Protein AF-A0A3P6R7V9-F1 (afdb_monomer_lite)

Sequence (228 aa):
MVESVYAEADLDNIRMESAQSDVLAEFSLEHILLEGHCFDEVSGSPPRGLQFVLGTPAHPTRFDTIVMANLGYFQLKASPGAWVLQLREGKSKDIYQLSESMEGDVNSSGSMRVLIVSRSFEYYWYVLDSFSGKTIRVRVAKKPGMEQRSLLASDDEEGGGIWSTISNTLVQEKHKVINVFSLASGHLYERFMNIMMLSVMKHTKKPVKFWLLKNYLSPQFKVRLVFG

Radius of gyration: 21.93 Å; chains: 1; bounding box: 49×52×61 Å

pLDDT: mean 82.45, std 17.95, range [37.41, 96.62]

Organism: Cylicostephanus goldi (NCBI:txid71465)

Structure (mmCIF, N/CA/C/O backbone):
data_AF-A0A3P6R7V9-F1
#
_entry.id   AF-A0A3P6R7V9-F1
#
loop_
_atom_site.group_PDB
_atom_site.id
_atom_site.type_symbol
_atom_site.label_atom_id
_atom_site.label_alt_id
_atom_site.label_comp_id
_atom_site.label_asym_id
_atom_site.label_entity_id
_atom_site.label_seq_id
_atom_site.pdbx_PDB_ins_code
_atom_site.Cartn_x
_atom_site.Cartn_y
_atom_site.Cartn_z
_atom_site.occupancy
_atom_site.B_iso_or_equiv
_atom_site.auth_seq_id
_atom_site.auth_comp_id
_atom_site.auth_asym_id
_atom_site.auth_atom_id
_atom_site.pdbx_PDB_model_num
ATOM 1 N N . MET A 1 1 ? -0.462 8.009 -6.494 1.00 86.81 1 MET A N 1
ATOM 2 C CA . MET A 1 1 ? 0.644 7.074 -6.770 1.00 86.81 1 MET A CA 1
ATOM 3 C C . MET A 1 1 ? 0.681 6.834 -8.259 1.00 86.81 1 MET A C 1
ATOM 5 O O . MET A 1 1 ? -0.326 6.428 -8.828 1.00 86.81 1 MET A O 1
ATOM 9 N N . VAL A 1 2 ? 1.813 7.171 -8.857 1.00 91.88 2 VAL A N 1
ATOM 10 C CA . VAL A 1 2 ? 2.016 7.182 -10.302 1.00 91.88 2 VAL A CA 1
ATOM 11 C C . VAL A 1 2 ? 3.010 6.085 -10.649 1.00 91.88 2 VAL A C 1
ATOM 13 O O . VAL A 1 2 ? 3.921 5.815 -9.864 1.00 91.88 2 VAL A O 1
ATOM 16 N N . GLU A 1 3 ? 2.840 5.467 -11.808 1.00 91.25 3 GLU A N 1
ATOM 17 C CA . GLU A 1 3 ? 3.794 4.509 -12.349 1.00 91.25 3 GLU A CA 1
ATOM 18 C C . GLU A 1 3 ? 4.090 4.773 -13.825 1.00 91.25 3 GLU A C 1
ATOM 20 O O . GLU A 1 3 ? 3.242 5.294 -14.545 1.00 91.25 3 GLU A O 1
ATOM 25 N N . SER A 1 4 ? 5.281 4.384 -14.285 1.00 93.00 4 SER A N 1
ATOM 26 C CA . SER A 1 4 ? 5.577 4.340 -15.718 1.00 93.00 4 SER A CA 1
ATOM 27 C C . SER A 1 4 ? 4.887 3.127 -16.349 1.00 93.00 4 SER A C 1
ATOM 29 O O . SER A 1 4 ? 5.031 1.997 -15.854 1.00 93.00 4 SER A O 1
ATOM 31 N N . VAL A 1 5 ? 4.133 3.382 -17.422 1.00 93.44 5 VAL A N 1
ATOM 32 C CA . VAL A 1 5 ? 3.405 2.375 -18.216 1.00 93.44 5 VAL A CA 1
ATOM 33 C C . VAL A 1 5 ? 4.005 2.186 -19.605 1.00 93.44 5 VAL A C 1
ATOM 35 O O . VAL A 1 5 ? 3.891 1.099 -20.166 1.00 93.44 5 VAL A O 1
ATOM 38 N N . TYR A 1 6 ? 4.701 3.198 -20.124 1.00 94.50 6 TYR A N 1
ATOM 39 C CA . TYR A 1 6 ? 5.448 3.124 -21.372 1.00 94.50 6 TYR A CA 1
ATOM 40 C C . TYR A 1 6 ? 6.731 3.944 -21.272 1.00 94.50 6 TYR A C 1
ATOM 42 O O . TYR A 1 6 ? 6.732 5.046 -20.727 1.00 94.50 6 TYR A O 1
ATOM 50 N N . ALA A 1 7 ? 7.819 3.391 -21.798 1.00 92.69 7 ALA A N 1
ATOM 51 C CA . ALA A 1 7 ? 9.082 4.086 -22.003 1.00 92.69 7 ALA A CA 1
ATOM 52 C C . ALA A 1 7 ? 9.933 3.285 -22.996 1.00 92.69 7 ALA A C 1
ATOM 54 O O . ALA A 1 7 ? 10.104 2.068 -22.844 1.00 92.69 7 ALA A O 1
ATOM 55 N N . GLU A 1 8 ? 10.477 3.961 -24.006 1.00 87.31 8 GLU A N 1
ATOM 56 C CA . GLU A 1 8 ? 11.428 3.351 -24.948 1.00 87.31 8 GLU A CA 1
ATOM 57 C C . GLU A 1 8 ? 12.832 3.263 -24.345 1.00 87.31 8 GLU A C 1
ATOM 59 O O . GLU A 1 8 ? 13.523 2.251 -24.489 1.00 87.31 8 GLU A O 1
ATOM 64 N N . ALA A 1 9 ? 13.229 4.316 -23.631 1.00 89.56 9 ALA A N 1
ATOM 65 C CA . ALA A 1 9 ? 14.523 4.430 -22.979 1.00 89.56 9 ALA A CA 1
ATOM 66 C C . ALA A 1 9 ? 14.492 3.951 -21.519 1.00 89.56 9 ALA A C 1
ATOM 68 O O . ALA A 1 9 ? 13.437 3.848 -20.891 1.00 89.56 9 ALA A O 1
ATOM 69 N N . ASP A 1 10 ? 15.682 3.709 -20.967 1.00 92.62 10 ASP A N 1
ATOM 70 C CA . ASP A 1 10 ? 15.873 3.520 -19.530 1.00 92.62 10 ASP A CA 1
ATOM 71 C C . ASP A 1 10 ? 15.701 4.867 -18.809 1.00 92.62 10 ASP A C 1
ATOM 73 O O . ASP A 1 10 ? 16.567 5.742 -18.906 1.00 92.62 10 ASP A O 1
ATOM 77 N N . LEU A 1 11 ? 14.581 5.036 -18.102 1.00 92.56 11 LEU A N 1
ATOM 78 C CA . LEU A 1 11 ? 14.255 6.280 -17.396 1.00 92.56 11 LEU A CA 1
ATOM 79 C C . LEU A 1 11 ? 15.206 6.584 -16.232 1.00 92.56 11 LEU A C 1
ATOM 81 O O . LEU A 1 11 ? 15.329 7.747 -15.853 1.00 92.56 11 LEU A O 1
ATOM 85 N N . ASP A 1 12 ? 15.909 5.579 -15.706 1.00 93.12 12 ASP A N 1
ATOM 86 C CA . ASP A 1 12 ? 16.872 5.771 -14.621 1.00 93.12 12 ASP A CA 1
ATOM 87 C C . ASP A 1 12 ? 18.244 6.242 -15.140 1.00 93.12 12 ASP A C 1
ATOM 89 O O . ASP A 1 12 ? 19.046 6.773 -14.375 1.00 93.12 12 ASP A O 1
ATOM 93 N N . ASN A 1 13 ? 18.524 6.077 -16.443 1.00 92.00 13 ASN A N 1
ATOM 94 C CA . ASN A 1 13 ? 19.835 6.337 -17.054 1.00 92.00 13 ASN A CA 1
ATOM 95 C C . ASN A 1 13 ? 19.737 7.097 -18.394 1.00 92.00 13 ASN A C 1
ATOM 97 O O . ASN A 1 13 ? 20.391 6.734 -19.377 1.00 92.00 13 ASN A O 1
ATOM 101 N N . ILE A 1 14 ? 18.929 8.160 -18.460 1.00 91.44 14 ILE A N 1
ATOM 102 C CA . ILE A 1 14 ? 18.729 8.934 -19.697 1.00 91.44 14 ILE A CA 1
ATOM 103 C C . ILE A 1 14 ? 20.012 9.685 -20.087 1.00 91.44 14 ILE A C 1
ATOM 105 O O . ILE A 1 14 ? 20.492 10.559 -19.364 1.00 91.44 14 ILE A O 1
ATOM 109 N N . ARG A 1 15 ? 20.538 9.393 -21.282 1.00 90.31 15 ARG A N 1
ATOM 110 C CA . ARG A 1 15 ? 21.675 10.100 -21.891 1.00 90.31 15 ARG A CA 1
ATOM 111 C C . ARG A 1 15 ? 21.254 10.761 -23.199 1.00 90.31 15 ARG A C 1
ATOM 113 O O . ARG A 1 15 ? 21.224 10.106 -24.241 1.00 90.31 15 ARG A O 1
ATOM 120 N N . MET A 1 16 ? 20.983 12.067 -23.152 1.00 88.44 16 MET A N 1
ATOM 121 C CA . MET A 1 16 ? 20.493 12.839 -24.309 1.00 88.44 16 MET A CA 1
ATOM 122 C C . MET A 1 16 ? 21.448 12.812 -25.508 1.00 88.44 16 MET A C 1
ATOM 124 O O . MET A 1 16 ? 21.004 12.768 -26.644 1.00 88.44 16 MET A O 1
ATOM 128 N N . GLU A 1 17 ? 22.757 12.756 -25.265 1.00 90.69 17 GLU A N 1
ATOM 129 C CA . GLU A 1 17 ? 23.780 12.619 -26.314 1.00 90.69 17 GLU A CA 1
ATOM 130 C C . GLU A 1 17 ? 23.677 11.313 -27.122 1.00 90.69 17 GLU A C 1
ATOM 132 O O . GLU A 1 17 ? 24.160 11.238 -28.247 1.00 90.69 17 GLU A O 1
ATOM 137 N N . SER A 1 18 ? 23.067 10.276 -26.540 1.00 84.19 18 SER A N 1
ATOM 138 C CA . SER A 1 18 ? 22.868 8.969 -27.173 1.00 84.19 18 SER A CA 1
ATOM 139 C C . SER A 1 18 ? 21.449 8.772 -27.708 1.00 84.19 18 SER A C 1
ATOM 141 O O . SER A 1 18 ? 21.169 7.749 -28.334 1.00 84.19 18 SER A O 1
ATOM 143 N N . ALA A 1 19 ? 20.557 9.734 -27.463 1.00 83.62 19 ALA A N 1
ATOM 144 C CA . ALA A 1 19 ? 19.188 9.690 -27.941 1.00 83.62 19 ALA A CA 1
ATOM 145 C C . ALA A 1 19 ? 19.157 10.071 -29.429 1.00 83.62 19 ALA A C 1
ATOM 147 O O . ALA A 1 19 ? 19.615 11.142 -29.820 1.00 83.62 19 ALA A O 1
ATOM 148 N N . GLN A 1 20 ? 18.635 9.175 -30.269 1.00 81.62 20 GLN A N 1
ATOM 149 C CA . GLN A 1 20 ? 18.484 9.421 -31.711 1.00 81.62 20 GLN A CA 1
ATOM 150 C C . GLN A 1 20 ? 17.317 10.373 -32.023 1.00 81.62 20 GLN A C 1
ATOM 152 O O . GLN A 1 20 ? 17.276 10.972 -33.095 1.00 81.62 20 GLN A O 1
ATOM 157 N N . SER A 1 21 ? 16.375 10.498 -31.090 1.00 87.50 21 SER A N 1
ATOM 158 C CA . SER A 1 21 ? 15.161 11.307 -31.171 1.00 87.50 21 SER A CA 1
ATOM 159 C C . SER A 1 21 ? 14.712 11.718 -29.768 1.00 87.50 21 SER A C 1
ATOM 161 O O . SER A 1 21 ? 15.356 11.372 -28.774 1.00 87.50 21 SER A O 1
ATOM 163 N N . ASP A 1 22 ? 13.584 12.421 -29.685 1.00 90.56 22 ASP A N 1
ATOM 164 C CA . ASP A 1 22 ? 12.936 12.738 -28.415 1.00 90.56 22 ASP A CA 1
ATOM 165 C C . ASP A 1 22 ? 12.650 11.469 -27.598 1.00 90.56 22 ASP A C 1
ATOM 167 O O . ASP A 1 22 ? 12.254 10.433 -28.138 1.00 90.56 22 ASP A O 1
ATOM 171 N N . VAL A 1 23 ? 12.851 11.559 -26.282 1.00 91.50 23 VAL A N 1
ATOM 172 C CA . VAL A 1 23 ? 12.583 10.461 -25.347 1.00 91.50 23 VAL A CA 1
ATOM 173 C C . VAL A 1 23 ? 11.134 10.560 -24.879 1.00 91.50 23 VAL A C 1
ATOM 175 O O . VAL A 1 23 ? 10.785 11.450 -24.103 1.00 91.50 23 VAL A O 1
ATOM 178 N N . LEU A 1 24 ? 10.294 9.631 -25.336 1.00 92.38 24 LEU A N 1
ATOM 179 C CA . LEU A 1 24 ? 8.893 9.536 -24.933 1.00 92.38 24 LEU A CA 1
ATOM 180 C C . LEU A 1 24 ? 8.724 8.571 -23.750 1.00 92.38 24 LEU A C 1
ATOM 182 O O . LEU A 1 24 ? 9.226 7.443 -23.765 1.00 92.38 24 LEU A O 1
ATOM 186 N N . ALA A 1 25 ? 7.967 9.004 -22.743 1.00 93.81 25 ALA A N 1
ATOM 187 C CA . ALA A 1 25 ? 7.558 8.175 -21.618 1.00 93.81 25 ALA A CA 1
ATOM 188 C C . ALA A 1 25 ? 6.124 8.512 -21.201 1.00 93.81 25 ALA A C 1
ATOM 190 O O . ALA A 1 25 ? 5.763 9.683 -21.092 1.00 93.81 25 ALA A O 1
ATOM 191 N N . GLU A 1 26 ? 5.324 7.486 -20.924 1.00 95.88 26 GLU A N 1
ATOM 192 C CA . GLU A 1 26 ? 3.964 7.636 -20.417 1.00 95.88 26 GLU A CA 1
ATOM 193 C C . GLU A 1 26 ? 3.874 7.130 -18.982 1.00 95.88 26 GLU A C 1
ATOM 195 O O . GLU A 1 26 ? 4.369 6.052 -18.621 1.00 95.88 26 GLU A O 1
ATOM 200 N N . PHE A 1 27 ? 3.188 7.920 -18.163 1.00 94.75 27 PHE A N 1
ATOM 201 C CA . PHE A 1 27 ? 2.931 7.625 -16.766 1.00 94.75 27 PHE A CA 1
ATOM 202 C C . PHE A 1 27 ? 1.428 7.553 -16.519 1.00 94.75 27 PHE A C 1
ATOM 204 O O . PHE A 1 27 ? 0.658 8.348 -17.056 1.00 94.75 27 PHE A O 1
ATOM 211 N N . SER A 1 28 ? 1.017 6.619 -15.667 1.00 93.94 28 SER A N 1
ATOM 212 C CA . SER A 1 28 ? -0.372 6.434 -15.265 1.00 93.94 28 SER A CA 1
ATOM 213 C C . SER A 1 28 ? -0.545 6.676 -13.771 1.00 93.94 28 SER A C 1
ATOM 215 O O . SER A 1 28 ? 0.251 6.218 -12.945 1.00 93.94 28 SER A O 1
ATOM 217 N N . LEU A 1 29 ? -1.609 7.394 -13.415 1.00 92.81 29 LEU A N 1
ATOM 218 C CA . LEU A 1 29 ? -2.064 7.524 -12.036 1.00 92.81 29 LEU A CA 1
ATOM 219 C C . LEU A 1 29 ? -2.875 6.275 -11.658 1.00 92.81 29 LEU A C 1
ATOM 221 O O . LEU A 1 29 ? -4.065 6.192 -11.941 1.00 92.81 29 LEU A O 1
ATOM 225 N N . GLU A 1 30 ? -2.236 5.314 -10.993 1.00 90.50 30 GLU A N 1
ATOM 226 C CA . GLU A 1 30 ? -2.872 4.039 -10.624 1.00 90.50 30 GLU A CA 1
ATOM 227 C C . GLU A 1 30 ? -3.768 4.173 -9.382 1.00 90.50 30 GLU A C 1
ATOM 229 O O . GLU A 1 30 ? -4.860 3.607 -9.306 1.00 90.50 30 GLU A O 1
ATOM 234 N N . HIS A 1 31 ? -3.312 4.949 -8.394 1.00 92.44 31 HIS A N 1
ATOM 235 C CA . HIS A 1 31 ? -4.004 5.083 -7.115 1.00 92.44 31 HIS A CA 1
ATOM 236 C C . HIS A 1 31 ? -3.980 6.509 -6.580 1.00 92.44 31 HIS A C 1
ATOM 238 O O . HIS A 1 31 ? -2.982 7.217 -6.690 1.00 92.44 31 HIS A O 1
ATOM 244 N N . ILE A 1 32 ? -5.041 6.882 -5.884 1.00 93.00 32 ILE A N 1
ATOM 245 C CA . ILE A 1 32 ? -5.138 8.041 -5.003 1.00 93.00 32 ILE A CA 1
ATOM 246 C C . ILE A 1 32 ? -5.015 7.540 -3.559 1.00 93.00 32 ILE A C 1
ATOM 248 O O . ILE A 1 32 ? -5.407 6.413 -3.245 1.00 93.00 32 ILE A O 1
ATOM 252 N N . LEU A 1 33 ? -4.404 8.340 -2.689 1.00 93.25 33 LEU A N 1
ATOM 253 C CA . LEU A 1 33 ? -4.140 7.938 -1.311 1.00 93.25 33 LEU A CA 1
ATOM 254 C C . LEU A 1 33 ? -5.297 8.335 -0.391 1.00 93.25 33 LEU A C 1
ATOM 256 O O . LEU A 1 33 ? -5.777 9.470 -0.425 1.00 93.25 33 LEU A O 1
ATOM 260 N N . LEU A 1 34 ? -5.723 7.376 0.430 1.00 93.31 34 LEU A N 1
ATOM 261 C CA . LEU A 1 34 ? -6.463 7.629 1.658 1.00 93.31 34 LEU A CA 1
ATOM 262 C C . LEU A 1 34 ? -5.470 7.475 2.806 1.00 93.31 34 LEU A C 1
ATOM 264 O O . LEU A 1 34 ? -4.996 6.372 3.087 1.00 93.31 34 LEU A O 1
ATOM 268 N N . GLU A 1 35 ? -5.142 8.586 3.438 1.00 93.44 35 GLU A N 1
ATOM 269 C CA . GLU A 1 35 ? -4.184 8.655 4.534 1.00 93.44 35 GLU A CA 1
ATOM 270 C C . GLU A 1 35 ? -4.903 9.028 5.814 1.00 93.44 35 GLU A C 1
ATOM 272 O O . GLU A 1 35 ? -5.969 9.643 5.790 1.00 93.44 35 GLU A O 1
ATOM 277 N N . GLY A 1 36 ? -4.328 8.685 6.954 1.00 91.69 36 GLY A N 1
ATOM 278 C CA . GLY A 1 36 ? -4.907 9.145 8.192 1.00 91.69 36 GLY A CA 1
ATOM 279 C C . GLY A 1 36 ? -4.090 8.878 9.427 1.00 91.69 36 GLY A C 1
ATOM 280 O O . GLY A 1 36 ? -3.042 8.239 9.399 1.00 91.69 36 GLY A O 1
ATOM 281 N N . HIS A 1 37 ? -4.628 9.390 10.524 1.00 94.06 37 HIS A N 1
ATOM 282 C CA . HIS A 1 37 ? -4.073 9.259 11.857 1.00 94.06 37 HIS A CA 1
ATOM 283 C C . HIS A 1 37 ? -5.097 8.589 12.761 1.00 94.06 37 HIS A C 1
ATOM 285 O O . HIS A 1 37 ? -6.240 9.042 12.847 1.00 94.06 37 HIS A O 1
ATOM 291 N N . CYS A 1 38 ? -4.697 7.511 13.426 1.00 94.12 38 CYS A N 1
ATOM 292 C CA . CYS A 1 38 ? -5.549 6.761 14.333 1.00 94.12 38 CYS A CA 1
ATOM 293 C C . CYS A 1 38 ? -5.083 6.903 15.783 1.00 94.12 38 CYS A C 1
ATOM 295 O O . CYS A 1 38 ? -3.897 6.729 16.070 1.00 94.12 38 CYS A O 1
ATOM 297 N N . PHE A 1 39 ? -6.019 7.183 16.689 1.00 94.00 39 PHE A N 1
ATOM 298 C CA . PHE A 1 39 ? -5.751 7.325 18.120 1.00 94.00 39 PHE A CA 1
ATOM 299 C C . PHE A 1 39 ? -6.785 6.568 18.950 1.00 94.00 39 PHE A C 1
ATOM 301 O O . PHE A 1 39 ? -7.967 6.525 18.602 1.00 94.00 39 PHE A O 1
ATOM 308 N N . ASP A 1 40 ? -6.326 5.984 20.051 1.00 92.56 40 ASP A N 1
ATOM 309 C CA . ASP A 1 40 ? -7.190 5.451 21.097 1.00 92.56 40 ASP A CA 1
ATOM 310 C C . ASP A 1 40 ? -7.864 6.618 21.837 1.00 92.56 40 ASP A C 1
ATOM 312 O O . ASP A 1 40 ? -7.210 7.589 22.217 1.00 92.56 40 ASP A O 1
ATOM 316 N N . GLU A 1 41 ? -9.181 6.556 21.995 1.00 89.88 41 GLU A N 1
ATOM 317 C CA . GLU A 1 41 ? -9.994 7.628 22.569 1.00 89.88 41 GLU A CA 1
ATOM 318 C C . GLU A 1 41 ? -9.709 7.873 24.053 1.00 89.88 41 GLU A C 1
ATOM 320 O O . GLU A 1 41 ? -9.808 9.011 24.508 1.00 89.88 41 GLU A O 1
ATOM 325 N N . VAL A 1 42 ? -9.324 6.831 24.794 1.00 88.50 42 VAL A N 1
ATOM 326 C CA . VAL A 1 42 ? -9.072 6.910 26.236 1.00 88.50 42 VAL A CA 1
ATOM 327 C C . VAL A 1 42 ? -7.631 7.318 26.501 1.00 88.50 42 VAL A C 1
ATOM 329 O O . VAL A 1 42 ? -7.380 8.240 27.275 1.00 88.50 42 VAL A O 1
ATOM 332 N N . SER A 1 43 ? -6.665 6.642 25.874 1.00 89.06 43 SER A N 1
ATOM 333 C CA . SER A 1 43 ? -5.248 6.926 26.128 1.00 89.06 43 SER A CA 1
ATOM 334 C C . SER A 1 43 ? -4.701 8.089 25.301 1.00 89.06 43 SER A C 1
ATOM 336 O O . SER A 1 43 ? -3.619 8.590 25.606 1.00 89.06 43 SER A O 1
ATOM 338 N N . GLY A 1 44 ? -5.380 8.482 24.218 1.00 88.75 44 GLY A N 1
ATOM 339 C CA . GLY A 1 44 ? -4.883 9.450 23.235 1.00 88.75 44 GLY A CA 1
ATOM 340 C C . GLY A 1 44 ? -3.676 8.952 22.433 1.00 88.75 44 GLY A C 1
ATOM 341 O O . GLY A 1 44 ? -3.138 9.683 21.600 1.00 88.75 44 GLY A O 1
ATOM 342 N N . SER A 1 45 ? -3.221 7.720 22.675 1.00 91.19 45 SER A N 1
ATOM 343 C CA . SER A 1 45 ? -2.028 7.164 22.049 1.00 91.19 45 SER A CA 1
ATOM 344 C C . SER A 1 45 ? -2.366 6.417 20.753 1.00 91.19 45 SER A C 1
ATOM 346 O O . SER A 1 45 ? -3.465 5.877 20.605 1.00 91.19 45 SER A O 1
ATOM 348 N N . PRO A 1 46 ? -1.433 6.354 19.788 1.00 93.31 46 PRO A N 1
ATOM 349 C CA . PRO A 1 46 ? -1.591 5.525 18.600 1.00 93.31 46 PRO A CA 1
ATOM 350 C C . PRO A 1 46 ? -1.769 4.035 18.942 1.00 93.31 46 PRO A C 1
ATOM 352 O O . PRO A 1 46 ? -0.877 3.455 19.574 1.00 93.31 46 PRO A O 1
ATOM 355 N N . PRO A 1 47 ? -2.848 3.367 18.487 1.00 92.88 47 PRO A N 1
ATOM 356 C 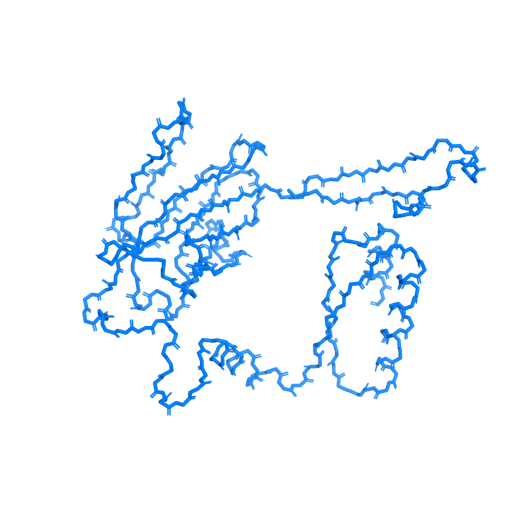CA . PRO A 1 47 ? -3.034 1.930 18.664 1.00 92.88 47 PRO A CA 1
ATOM 357 C C . PRO A 1 47 ? -2.116 1.166 17.696 1.00 92.88 47 PRO A C 1
ATOM 359 O O . PRO A 1 47 ? -2.524 0.677 16.642 1.00 92.88 47 PRO A O 1
ATOM 362 N N . ARG A 1 48 ? -0.823 1.098 18.032 1.00 91.19 48 ARG A N 1
ATOM 363 C CA . ARG A 1 48 ? 0.226 0.504 17.192 1.00 91.19 48 ARG A CA 1
ATOM 364 C C . ARG A 1 48 ? -0.123 -0.933 16.795 1.00 91.19 48 ARG A C 1
ATOM 366 O O . ARG A 1 48 ? -0.321 -1.794 17.649 1.00 91.19 48 ARG A O 1
ATOM 373 N N . GLY A 1 49 ? -0.078 -1.207 15.493 1.00 90.44 49 GLY A N 1
ATOM 374 C CA . GLY A 1 49 ? -0.339 -2.533 14.935 1.00 90.44 49 GLY A CA 1
ATOM 375 C C . GLY A 1 49 ? -1.820 -2.853 14.735 1.00 90.44 49 GLY A C 1
ATOM 376 O O . GLY A 1 49 ? -2.120 -3.941 14.249 1.00 90.44 49 GLY A O 1
ATOM 377 N N . LEU A 1 50 ? -2.729 -1.923 15.055 1.00 94.38 50 LEU A N 1
ATOM 378 C CA . LEU A 1 50 ? -4.137 -2.026 14.681 1.00 94.38 50 LEU A CA 1
ATOM 379 C C . LEU A 1 50 ? -4.242 -2.120 13.159 1.00 94.38 50 LEU A C 1
ATOM 381 O O . LEU A 1 50 ? -3.572 -1.381 12.441 1.00 94.38 50 LEU A O 1
ATOM 385 N N . GLN A 1 51 ? -5.068 -3.031 12.668 1.00 95.62 51 GLN A N 1
ATOM 386 C CA . GLN A 1 51 ? -5.216 -3.292 11.245 1.00 95.62 51 GLN A CA 1
ATOM 387 C C . GLN A 1 51 ? -6.528 -2.725 10.724 1.00 95.62 51 GLN A C 1
ATOM 389 O O . GLN A 1 51 ? -7.603 -3.032 11.246 1.00 95.62 51 GLN A O 1
ATOM 394 N N . PHE A 1 52 ? -6.430 -1.969 9.637 1.00 95.56 52 PHE A N 1
ATOM 395 C CA . PHE A 1 52 ? -7.576 -1.523 8.857 1.00 95.56 52 PHE A CA 1
ATOM 396 C C . PHE A 1 52 ? -7.670 -2.301 7.555 1.00 95.56 52 PHE A C 1
ATOM 398 O O . PHE A 1 52 ? -6.657 -2.708 6.980 1.00 95.56 52 PHE A O 1
ATOM 405 N N . VAL A 1 53 ? -8.898 -2.449 7.071 1.00 95.94 53 VAL A N 1
ATOM 406 C CA . VAL A 1 53 ? -9.190 -2.883 5.708 1.00 95.94 53 VAL A CA 1
ATOM 407 C C . VAL A 1 53 ? -10.059 -1.845 5.012 1.00 95.94 53 VAL A C 1
ATOM 409 O O . VAL A 1 53 ? -10.930 -1.225 5.625 1.00 95.94 53 VAL A O 1
ATOM 412 N N . LEU A 1 54 ? -9.792 -1.660 3.725 1.00 95.00 54 LEU A N 1
ATOM 413 C CA . LEU A 1 54 ? -10.513 -0.774 2.831 1.00 95.00 54 LEU A CA 1
ATOM 414 C C . LEU A 1 54 ? -11.073 -1.584 1.669 1.00 95.00 54 LEU A C 1
ATOM 416 O O . LEU A 1 54 ? -10.368 -2.388 1.048 1.00 95.00 54 LEU A O 1
ATOM 420 N N . GLY A 1 55 ? -12.327 -1.335 1.329 1.00 94.62 55 GLY A N 1
ATOM 421 C CA . GLY A 1 55 ? -12.962 -2.020 0.220 1.00 94.62 55 GLY A CA 1
ATOM 422 C C . GLY A 1 55 ? -14.201 -1.320 -0.300 1.00 94.62 55 GLY A C 1
ATOM 423 O O . GLY A 1 55 ? -14.513 -0.185 0.045 1.00 94.62 55 GLY A O 1
ATOM 424 N N . THR A 1 56 ? -14.902 -2.031 -1.168 1.00 92.06 56 THR A N 1
ATOM 425 C CA . THR A 1 56 ? -16.203 -1.636 -1.714 1.00 92.06 56 THR A CA 1
ATOM 426 C C . THR A 1 56 ? -17.282 -2.536 -1.112 1.00 92.06 56 THR A C 1
ATOM 428 O O . THR A 1 56 ?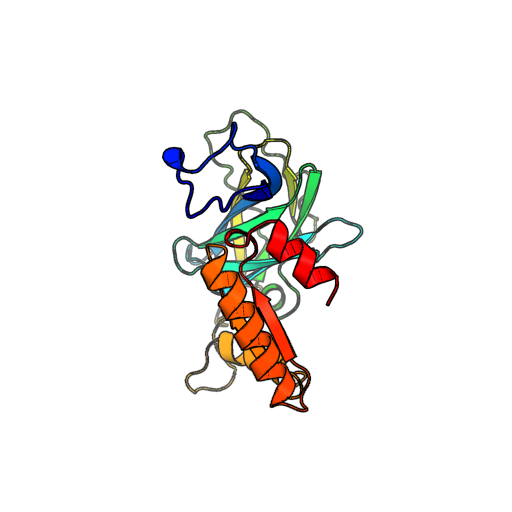 -16.943 -3.635 -0.684 1.00 92.06 56 THR A O 1
ATOM 431 N N . PRO A 1 57 ? -18.577 -2.195 -1.170 1.00 87.62 57 PRO A N 1
ATOM 432 C CA . PRO A 1 57 ? -19.640 -3.060 -0.634 1.00 87.62 57 PRO A CA 1
ATOM 433 C C . PRO A 1 57 ? -19.623 -4.492 -1.183 1.00 87.62 57 PRO A C 1
ATOM 435 O O . PRO A 1 57 ? -19.848 -5.441 -0.446 1.00 87.62 57 PRO A O 1
ATOM 438 N N . ALA A 1 58 ? -19.278 -4.656 -2.464 1.00 90.56 58 ALA A N 1
ATOM 439 C CA . ALA A 1 58 ? -19.132 -5.971 -3.090 1.00 90.56 58 ALA A CA 1
ATOM 440 C C . ALA A 1 58 ? -17.875 -6.746 -2.642 1.00 90.56 58 ALA A C 1
ATOM 442 O O . ALA A 1 58 ? -17.841 -7.966 -2.718 1.00 90.56 58 ALA A O 1
ATOM 443 N N . HIS A 1 59 ? -16.829 -6.040 -2.206 1.00 92.31 59 HIS A N 1
ATOM 444 C CA . HIS A 1 59 ? -15.518 -6.597 -1.857 1.00 92.31 59 HIS A CA 1
ATOM 445 C C . HIS A 1 59 ? -14.937 -5.777 -0.694 1.00 92.31 59 HIS A C 1
ATOM 447 O O . HIS A 1 59 ? -14.183 -4.829 -0.945 1.00 92.31 59 HIS A O 1
ATOM 453 N N . PRO A 1 60 ? -15.326 -6.068 0.559 1.00 88.69 60 PRO A N 1
ATOM 454 C CA . PRO A 1 60 ? -15.042 -5.203 1.709 1.00 88.69 60 PRO A CA 1
ATOM 455 C C . PRO A 1 60 ? -13.566 -5.192 2.133 1.00 88.69 60 PRO A C 1
ATOM 457 O O . PRO A 1 60 ? -13.126 -4.269 2.810 1.00 88.69 60 PRO A O 1
ATOM 460 N N . THR A 1 61 ? -12.775 -6.178 1.707 1.00 90.81 61 THR A N 1
ATOM 461 C CA . THR A 1 61 ? -11.369 -6.349 2.104 1.00 90.81 61 THR A CA 1
ATOM 462 C C . THR A 1 61 ? -10.439 -6.324 0.887 1.00 90.81 61 THR A C 1
ATOM 464 O O . THR A 1 61 ? -9.810 -7.332 0.569 1.00 90.81 61 THR A O 1
ATOM 467 N N . ARG A 1 62 ? -10.380 -5.202 0.151 1.00 93.25 62 ARG A N 1
ATOM 468 C CA . ARG A 1 62 ? -9.488 -5.085 -1.023 1.00 93.25 62 ARG A CA 1
ATOM 469 C C . ARG A 1 62 ? -8.057 -4.733 -0.648 1.00 93.25 62 ARG A C 1
ATOM 471 O O . ARG A 1 62 ? -7.126 -5.282 -1.225 1.00 93.25 62 ARG A O 1
ATOM 478 N N . PHE A 1 63 ? -7.901 -3.798 0.277 1.00 93.94 63 PHE A N 1
ATOM 479 C CA . PHE A 1 63 ? -6.608 -3.311 0.734 1.00 93.94 63 PHE A CA 1
ATOM 480 C C . PHE A 1 63 ? -6.562 -3.372 2.250 1.00 93.94 63 PHE A C 1
ATOM 482 O O . PHE A 1 63 ? -7.573 -3.143 2.909 1.00 93.94 63 PHE A O 1
ATOM 489 N N . ASP A 1 64 ? -5.395 -3.659 2.801 1.00 94.12 64 ASP A N 1
ATOM 490 C CA . ASP A 1 64 ? -5.153 -3.687 4.231 1.00 94.12 64 ASP A CA 1
ATOM 491 C C . ASP A 1 64 ? -3.904 -2.882 4.585 1.00 94.12 64 ASP A C 1
ATOM 493 O O . ASP A 1 64 ? -2.989 -2.704 3.781 1.00 94.12 64 ASP A O 1
ATOM 497 N N . THR A 1 65 ? -3.892 -2.342 5.798 1.00 95.31 65 THR A N 1
ATOM 498 C CA . THR A 1 65 ? -2.746 -1.608 6.331 1.00 95.31 65 THR A CA 1
ATOM 499 C C . THR A 1 65 ? -2.719 -1.707 7.851 1.00 95.31 65 THR A C 1
ATOM 501 O O . THR A 1 65 ? -3.687 -2.153 8.473 1.00 95.31 65 THR A O 1
ATOM 504 N N . ILE A 1 66 ? -1.609 -1.285 8.451 1.00 95.25 66 ILE A N 1
ATOM 505 C CA . ILE A 1 66 ? -1.438 -1.218 9.903 1.00 95.25 66 ILE A CA 1
ATOM 506 C C . ILE A 1 66 ? -1.258 0.230 10.353 1.00 95.25 66 ILE A C 1
ATOM 508 O O . ILE A 1 66 ? -0.656 1.043 9.654 1.00 95.25 66 ILE A O 1
ATOM 512 N N . VAL A 1 67 ? -1.737 0.529 11.555 1.00 94.75 67 VAL A N 1
ATOM 513 C CA . VAL A 1 67 ? -1.481 1.793 12.238 1.00 94.75 67 VAL A CA 1
ATOM 514 C C . VAL A 1 67 ? -0.059 1.792 12.788 1.00 94.75 67 VAL A C 1
ATOM 516 O O . VAL A 1 67 ? 0.340 0.913 13.564 1.00 94.75 67 VAL A O 1
ATOM 519 N N . MET A 1 68 ? 0.708 2.802 12.393 1.00 92.62 68 MET A N 1
ATOM 520 C CA . MET A 1 68 ? 2.085 2.995 12.824 1.00 92.62 68 MET A CA 1
ATOM 521 C C . MET A 1 68 ? 2.148 3.596 14.232 1.00 92.62 68 MET A C 1
ATOM 523 O O . MET A 1 68 ? 1.264 4.328 14.667 1.00 92.62 68 MET A O 1
ATOM 527 N N . ALA A 1 69 ? 3.234 3.303 14.951 1.00 88.56 69 ALA A N 1
ATOM 528 C CA . ALA A 1 69 ? 3.461 3.832 16.299 1.00 88.56 69 ALA A CA 1
ATOM 529 C C . ALA A 1 69 ? 3.603 5.361 16.313 1.00 88.56 69 ALA A C 1
ATOM 531 O O . ALA A 1 69 ? 3.181 6.031 17.251 1.00 88.56 69 ALA A O 1
ATOM 532 N N . ASN A 1 70 ? 4.209 5.902 15.257 1.00 87.31 70 ASN A N 1
ATOM 533 C CA . ASN A 1 70 ? 4.489 7.320 15.135 1.00 87.31 70 ASN A CA 1
ATOM 534 C C . ASN A 1 70 ? 3.234 8.023 14.621 1.00 87.31 70 ASN A C 1
ATOM 536 O O . ASN A 1 70 ? 2.799 7.770 13.498 1.00 87.31 70 ASN A O 1
ATOM 540 N N . LEU A 1 71 ? 2.656 8.893 15.454 1.00 89.62 71 LEU A N 1
ATOM 541 C CA . LEU A 1 71 ? 1.500 9.737 15.121 1.00 89.62 71 LEU A CA 1
ATOM 542 C C . LEU A 1 71 ? 0.260 8.974 14.614 1.00 89.62 71 LEU A C 1
ATOM 544 O O . LEU A 1 71 ? -0.605 9.576 13.984 1.00 89.62 71 LEU A O 1
ATOM 548 N N . GLY A 1 72 ? 0.176 7.659 14.843 1.00 92.19 72 GLY A N 1
ATOM 549 C CA . GLY A 1 72 ? -0.954 6.844 14.395 1.00 92.19 72 GLY A CA 1
ATOM 550 C C . GLY A 1 72 ? -1.124 6.781 12.885 1.00 92.19 72 GLY A C 1
ATOM 551 O O . GLY A 1 72 ? -2.232 6.518 12.425 1.00 92.19 72 GLY A O 1
ATOM 552 N N . TYR A 1 73 ? -0.067 7.051 12.117 1.00 96.12 73 TYR A N 1
ATOM 553 C CA . TYR A 1 73 ? -0.173 7.146 10.667 1.00 96.12 73 TYR A CA 1
ATOM 554 C C . TYR A 1 73 ? -0.566 5.807 10.031 1.00 96.12 73 TYR A C 1
ATOM 556 O O . TYR A 1 73 ? -0.040 4.753 10.400 1.00 96.12 73 TYR A O 1
ATOM 564 N N . PHE A 1 74 ? -1.451 5.860 9.043 1.00 95.50 74 PHE A N 1
ATOM 5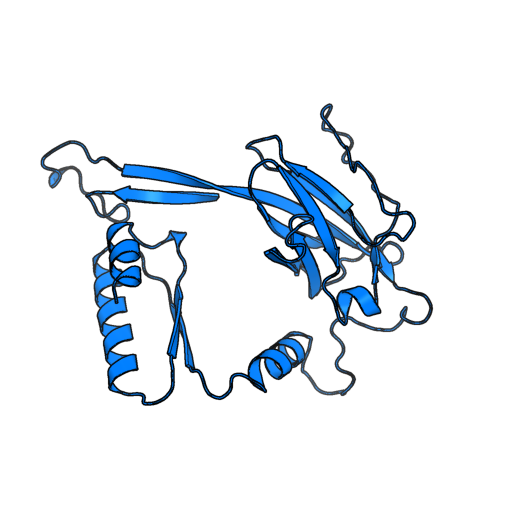65 C CA . PHE A 1 74 ? -1.756 4.760 8.139 1.00 95.50 74 PHE A CA 1
ATOM 566 C C . PHE A 1 74 ? -2.049 5.295 6.734 1.00 95.50 74 PHE A C 1
ATOM 568 O O . PHE A 1 74 ? -2.487 6.431 6.556 1.00 95.50 74 PHE A O 1
ATOM 575 N N . GLN A 1 75 ? -1.836 4.448 5.731 1.00 95.44 75 GLN A N 1
ATOM 576 C CA . GLN A 1 75 ? -2.056 4.787 4.328 1.00 95.44 75 GLN A CA 1
ATOM 577 C C . GLN A 1 75 ? -2.654 3.594 3.590 1.00 95.44 75 GLN A C 1
ATOM 579 O O . GLN A 1 75 ? -2.197 2.456 3.740 1.00 95.44 75 GLN A O 1
ATOM 584 N N . LEU A 1 76 ? -3.660 3.875 2.768 1.00 94.94 76 LEU A N 1
ATOM 585 C CA . LEU A 1 76 ? -4.342 2.924 1.901 1.00 94.94 76 LEU A CA 1
ATOM 586 C C . LEU A 1 76 ? -4.361 3.459 0.468 1.00 94.94 76 LEU A C 1
ATOM 588 O O . LEU A 1 76 ? -4.504 4.658 0.222 1.00 94.94 76 LEU A O 1
ATOM 592 N N . LYS A 1 77 ? -4.210 2.545 -0.489 1.00 92.62 77 LYS A N 1
ATOM 593 C CA . LYS A 1 77 ? -4.316 2.847 -1.918 1.00 92.62 77 LYS A CA 1
ATOM 594 C C . LYS A 1 77 ? -5.766 2.666 -2.346 1.00 92.62 77 LYS A C 1
ATOM 596 O O . LYS A 1 77 ? -6.377 1.660 -2.008 1.00 92.62 77 LYS A O 1
ATOM 601 N N . ALA A 1 78 ? -6.305 3.621 -3.087 1.00 92.31 78 ALA A N 1
ATOM 602 C CA . ALA A 1 78 ? -7.677 3.588 -3.570 1.00 92.31 78 ALA A CA 1
ATOM 603 C C . ALA A 1 78 ? -7.779 4.264 -4.944 1.00 92.31 78 ALA A C 1
ATOM 605 O O . ALA A 1 78 ? -6.813 4.827 -5.449 1.00 92.31 78 ALA A O 1
ATOM 606 N N . SER A 1 79 ? -8.949 4.206 -5.561 1.00 91.88 79 SER A N 1
ATOM 607 C CA . SER A 1 79 ? -9.280 4.940 -6.793 1.00 91.88 79 SER A CA 1
ATOM 608 C C . SER A 1 79 ? -10.431 5.910 -6.498 1.00 91.88 79 SER A C 1
ATOM 610 O O . SER A 1 79 ? -11.060 5.769 -5.444 1.00 91.88 79 SER A O 1
ATOM 612 N N . PRO A 1 80 ? -10.739 6.885 -7.374 1.00 92.00 80 PRO A N 1
ATOM 613 C CA . PRO A 1 80 ? -11.923 7.723 -7.198 1.00 92.00 80 PRO A CA 1
ATOM 614 C C . PRO A 1 80 ? -13.183 6.876 -6.972 1.00 92.00 80 PRO A C 1
ATOM 616 O O . PRO A 1 80 ? -13.396 5.882 -7.669 1.00 92.00 80 PRO A O 1
ATOM 619 N N . GLY A 1 81 ? -14.000 7.244 -5.986 1.00 90.38 81 GLY A N 1
ATOM 620 C CA . GLY A 1 81 ? -15.217 6.506 -5.640 1.00 90.38 81 GLY A CA 1
ATOM 621 C C . GLY A 1 81 ? -15.497 6.406 -4.142 1.00 90.38 81 GLY A C 1
ATOM 622 O O . GLY A 1 81 ? -14.831 7.032 -3.317 1.00 90.38 81 GLY A O 1
ATOM 623 N N . ALA A 1 82 ? -16.520 5.621 -3.800 1.00 90.69 82 ALA A N 1
ATOM 624 C CA . ALA A 1 82 ? -16.944 5.378 -2.425 1.00 90.69 82 ALA A CA 1
ATOM 625 C C . ALA A 1 82 ? -16.304 4.102 -1.860 1.00 90.69 82 ALA A C 1
ATOM 627 O O . ALA A 1 82 ? -16.382 3.029 -2.463 1.00 90.69 82 ALA A O 1
ATOM 628 N N . TRP A 1 83 ? -15.723 4.229 -0.673 1.00 91.88 83 TRP A N 1
ATOM 629 C CA . TRP A 1 83 ? -14.972 3.186 0.011 1.00 91.88 83 TRP A CA 1
ATOM 630 C C . TRP A 1 83 ? -15.476 2.984 1.435 1.00 91.88 83 TRP A C 1
ATOM 632 O O . TRP A 1 83 ? -15.902 3.928 2.101 1.00 91.88 83 TRP A O 1
ATOM 642 N N . VAL A 1 84 ? -15.388 1.741 1.897 1.00 92.19 84 VAL A N 1
ATOM 643 C CA . VAL A 1 84 ? -15.732 1.308 3.250 1.00 92.19 84 VAL A CA 1
ATOM 644 C C . VAL A 1 84 ? -14.438 1.000 3.992 1.00 92.19 84 VAL A C 1
ATOM 646 O O . VAL A 1 84 ? -13.682 0.128 3.562 1.00 92.19 84 VAL A O 1
ATOM 649 N N . LEU A 1 85 ? -14.182 1.725 5.079 1.00 92.69 85 LEU A N 1
ATOM 650 C CA . LEU A 1 85 ? -13.069 1.494 5.999 1.00 92.69 85 LEU A CA 1
ATOM 651 C C . LEU A 1 85 ? -13.596 0.803 7.256 1.00 92.69 85 LEU A C 1
ATOM 653 O O . LEU A 1 85 ? -14.541 1.289 7.877 1.00 92.69 85 LEU A O 1
ATOM 657 N N . GLN A 1 86 ? -12.958 -0.288 7.662 1.00 93.19 86 GLN A N 1
ATOM 658 C CA . GLN A 1 86 ? -13.328 -1.033 8.865 1.00 93.19 86 GLN A CA 1
ATOM 659 C C . GLN A 1 86 ? -12.099 -1.670 9.520 1.00 93.19 86 GLN A C 1
ATOM 661 O O . GLN A 1 86 ? -11.035 -1.785 8.904 1.00 93.19 86 GLN A O 1
ATOM 666 N N . LEU A 1 87 ? -12.244 -2.098 10.773 1.00 94.25 87 LEU A N 1
ATOM 667 C CA . LEU A 1 87 ? -11.218 -2.894 11.446 1.00 94.25 87 LEU A CA 1
ATOM 668 C C . LEU A 1 87 ? -11.109 -4.270 10.784 1.00 94.25 87 LEU A C 1
ATOM 670 O O . LEU A 1 87 ? -12.117 -4.884 10.430 1.00 94.25 87 LEU A O 1
ATOM 674 N N . ARG A 1 88 ? -9.881 -4.765 10.623 1.00 94.44 88 ARG A N 1
ATOM 675 C CA . ARG A 1 88 ? -9.652 -6.128 10.138 1.00 94.44 88 ARG A CA 1
ATOM 676 C C . ARG A 1 88 ? -10.162 -7.142 11.162 1.00 94.44 88 ARG A C 1
ATOM 678 O O . ARG A 1 88 ? -9.918 -6.985 12.359 1.00 94.44 88 ARG A O 1
ATOM 685 N N . GLU A 1 89 ? -10.816 -8.192 10.672 1.00 90.25 89 GLU A N 1
ATOM 686 C CA . GLU A 1 89 ? -11.223 -9.343 11.486 1.00 90.25 89 GLU A CA 1
ATOM 687 C C . GLU A 1 89 ? -10.036 -9.947 12.258 1.00 90.25 89 GLU A C 1
ATOM 689 O O . GLU A 1 89 ? -8.904 -9.977 11.763 1.00 90.25 89 GLU A O 1
ATOM 694 N N . GLY A 1 90 ? -10.303 -10.431 13.473 1.00 89.50 90 GLY A N 1
ATOM 695 C CA . GLY A 1 90 ? -9.301 -10.903 14.434 1.00 89.50 90 GLY A CA 1
ATOM 696 C C . GLY A 1 90 ? -8.959 -9.849 15.491 1.00 89.50 90 GLY A C 1
ATOM 697 O O . GLY A 1 90 ? -9.755 -8.952 15.764 1.00 89.50 90 GLY A O 1
ATOM 698 N N . LYS A 1 91 ? -7.739 -9.910 16.053 1.00 89.56 91 LYS A N 1
ATOM 699 C CA . LYS A 1 91 ? -7.320 -9.123 17.236 1.00 89.56 91 LYS A CA 1
ATOM 700 C C . LYS A 1 91 ? -7.683 -7.633 17.182 1.00 89.56 91 LYS A C 1
ATOM 702 O O . LYS A 1 91 ? -8.015 -7.056 18.214 1.00 89.56 91 LYS A O 1
ATOM 707 N N . SER A 1 92 ? -7.614 -7.009 16.002 1.00 93.12 92 SER A N 1
ATOM 708 C CA . SER A 1 92 ? -7.955 -5.589 15.842 1.00 93.12 92 SER A CA 1
ATOM 709 C C . SER A 1 92 ? -9.429 -5.325 16.142 1.00 93.12 92 SER A C 1
ATOM 711 O O . SER A 1 92 ? -9.731 -4.454 16.951 1.00 93.12 92 SER A O 1
ATOM 713 N N . LYS A 1 93 ? -10.340 -6.105 15.552 1.00 92.12 93 LYS A N 1
ATOM 714 C CA . LYS A 1 93 ? -11.784 -6.001 15.796 1.00 92.12 93 LYS A CA 1
ATOM 715 C C . LYS A 1 93 ? -12.210 -6.617 17.133 1.00 92.12 93 LYS A C 1
ATOM 717 O O . LYS A 1 93 ? -13.219 -6.197 17.693 1.00 92.12 93 LYS A O 1
ATOM 722 N N . ASP A 1 94 ? -11.465 -7.580 17.670 1.00 91.25 94 ASP A N 1
ATOM 723 C CA . ASP A 1 94 ? -11.776 -8.203 18.966 1.00 91.25 94 ASP A CA 1
ATOM 724 C C . ASP A 1 94 ? -11.511 -7.255 20.142 1.00 91.25 94 ASP A C 1
ATOM 726 O O . ASP A 1 94 ? -12.279 -7.223 21.100 1.00 91.25 94 ASP A O 1
ATOM 730 N N . ILE A 1 95 ? -10.434 -6.468 20.061 1.00 92.31 95 ILE A N 1
ATOM 731 C CA . ILE A 1 95 ? -10.000 -5.569 21.138 1.00 92.31 95 ILE A CA 1
ATOM 732 C C . ILE A 1 95 ? -10.604 -4.174 20.970 1.00 92.31 95 ILE A C 1
ATOM 734 O O . ILE A 1 95 ? -10.975 -3.556 21.965 1.00 92.31 95 ILE A O 1
ATOM 738 N N . TYR A 1 96 ? -10.713 -3.677 19.736 1.00 92.88 96 TYR A N 1
ATOM 739 C CA . TYR A 1 96 ? -11.127 -2.304 19.452 1.00 92.88 96 TYR A CA 1
ATOM 740 C C . TYR A 1 96 ? -12.470 -2.224 18.726 1.00 92.88 96 TYR A C 1
ATOM 742 O O . TYR A 1 96 ? -12.898 -3.141 18.024 1.00 92.88 96 TYR A O 1
ATOM 750 N N . GLN A 1 97 ? -13.115 -1.073 18.868 1.00 92.38 97 GLN A N 1
ATOM 751 C CA . GLN A 1 97 ? -14.245 -0.625 18.066 1.00 92.38 97 GLN A CA 1
ATOM 752 C C . GLN A 1 97 ? -13.982 0.795 17.559 1.00 92.38 97 GLN A C 1
ATOM 754 O O . GLN A 1 97 ? -13.234 1.555 18.178 1.00 92.38 97 GLN A O 1
ATOM 759 N N . LEU A 1 98 ? -14.579 1.148 16.423 1.00 90.25 98 LEU A N 1
ATOM 760 C CA . LEU A 1 98 ? -14.544 2.520 15.920 1.00 90.25 98 LEU A CA 1
ATOM 761 C C . LEU A 1 98 ? -15.394 3.408 16.840 1.00 90.25 98 LEU A C 1
ATOM 763 O O . LEU A 1 98 ? -16.385 2.927 17.389 1.00 90.25 98 LEU A O 1
ATOM 767 N N . SER A 1 99 ? -15.029 4.679 17.019 1.00 84.50 99 SER A N 1
ATOM 768 C CA . SER A 1 99 ? -15.794 5.593 17.876 1.00 84.50 99 SER A CA 1
ATOM 769 C C . SER A 1 99 ? -16.394 6.788 17.139 1.00 84.50 99 SER A C 1
ATOM 771 O O . SER A 1 99 ? -15.966 7.177 16.057 1.00 84.50 99 SER A O 1
ATOM 773 N N . GLU A 1 100 ? -17.465 7.358 17.688 1.00 67.69 100 GLU A N 1
ATOM 774 C CA . GLU A 1 100 ? -18.244 8.412 17.021 1.00 67.69 100 GLU A CA 1
ATOM 775 C C . GLU A 1 100 ? -17.485 9.743 16.901 1.00 67.69 100 GLU A C 1
ATOM 777 O O . GLU A 1 100 ? -17.800 10.570 16.046 1.00 67.69 100 GLU A O 1
ATOM 782 N N . SER A 1 101 ? -16.461 9.945 17.737 1.00 54.78 101 SER A N 1
ATOM 783 C CA . SER A 1 101 ? -15.725 11.203 17.841 1.00 54.78 101 SER A CA 1
ATOM 784 C C . SER A 1 101 ? -14.785 11.407 16.651 1.00 54.78 101 SER A C 1
ATOM 786 O O . SER A 1 101 ? -13.583 11.135 16.689 1.00 54.78 101 SER A O 1
ATOM 788 N N . MET A 1 102 ? -15.349 11.911 15.558 1.00 54.22 102 MET A N 1
ATOM 789 C CA . MET A 1 102 ? -14.587 12.495 14.467 1.00 54.22 102 MET A CA 1
ATOM 790 C C . MET A 1 102 ? -14.515 14.008 14.661 1.00 54.22 102 MET A C 1
ATOM 792 O O . MET A 1 102 ? -15.401 14.755 14.252 1.00 54.22 102 MET A O 1
ATOM 796 N N . GLU A 1 103 ? -13.420 14.474 15.261 1.00 48.12 103 GLU A N 1
ATOM 797 C CA . GLU A 1 103 ? -12.973 15.848 15.035 1.00 48.12 103 GLU A CA 1
ATOM 798 C C . GLU A 1 103 ? -12.508 15.931 13.584 1.00 48.12 103 GLU A C 1
ATOM 800 O O . GLU A 1 103 ? -11.398 15.519 13.233 1.00 48.12 103 GLU A O 1
ATOM 805 N N . GLY A 1 104 ? -13.403 16.403 12.720 1.00 45.47 104 GLY A N 1
ATOM 806 C CA . GLY A 1 104 ? -13.028 16.799 11.379 1.00 45.47 104 GLY A CA 1
ATOM 807 C C . GLY A 1 104 ? -11.956 17.876 11.437 1.00 45.47 104 GLY A C 1
ATOM 808 O O . GLY A 1 104 ? -12.046 18.798 12.247 1.00 45.47 104 GLY A O 1
ATOM 809 N N . ASP A 1 105 ? -10.941 17.757 10.583 1.00 42.62 105 ASP A N 1
ATOM 810 C CA . ASP A 1 105 ? -9.999 18.850 10.388 1.00 42.62 105 ASP A CA 1
ATOM 811 C C . ASP A 1 105 ? -10.770 20.119 10.014 1.00 42.62 105 ASP A C 1
ATOM 813 O O . ASP A 1 105 ? -11.489 20.182 9.015 1.00 42.62 105 ASP A O 1
ATOM 817 N N . VAL A 1 106 ? -10.576 21.135 10.849 1.00 43.88 106 VAL A N 1
ATOM 818 C CA . VAL A 1 106 ? -11.232 22.449 10.855 1.00 43.88 106 VAL A CA 1
ATOM 819 C C . VAL A 1 106 ? -10.902 23.291 9.605 1.00 43.88 106 VAL A C 1
ATOM 821 O O . VAL A 1 106 ? -11.440 24.378 9.439 1.00 43.88 106 VAL A O 1
ATOM 824 N N . ASN A 1 107 ? -10.083 22.796 8.667 1.00 40.78 107 ASN A N 1
ATOM 825 C CA . ASN A 1 107 ? -9.487 23.620 7.606 1.00 40.78 107 ASN A CA 1
ATOM 826 C C . ASN A 1 107 ? -9.768 23.199 6.152 1.00 40.78 107 ASN A C 1
ATOM 828 O O . ASN A 1 107 ? -9.107 23.701 5.245 1.00 40.78 107 ASN A O 1
ATOM 832 N N . SER A 1 108 ? -10.766 22.355 5.873 1.00 41.28 108 SER A N 1
ATOM 833 C CA . SER A 1 108 ? -11.249 22.185 4.491 1.00 41.28 108 SER A CA 1
ATOM 834 C C . SER A 1 108 ? -12.748 22.459 4.388 1.00 41.28 108 SER A C 1
ATOM 836 O O . SER A 1 108 ? -13.588 21.677 4.821 1.00 41.28 108 SER A O 1
ATOM 838 N N . SER A 1 109 ? -13.081 23.596 3.772 1.00 37.56 109 SER A N 1
ATOM 839 C CA . SER A 1 109 ? -14.433 24.050 3.396 1.00 37.56 109 SER A CA 1
ATOM 840 C C . SER A 1 109 ? -15.090 23.160 2.313 1.00 37.56 109 SER A C 1
ATOM 842 O O . SER A 1 109 ? -15.820 23.623 1.442 1.00 37.56 109 SER A O 1
ATOM 844 N N . GLY A 1 110 ? -14.805 21.859 2.316 1.00 37.41 110 GLY A N 1
ATOM 845 C CA . GLY A 1 110 ? -15.180 20.925 1.265 1.00 37.41 110 GLY A CA 1
ATOM 846 C C . GLY A 1 110 ? -15.291 19.506 1.803 1.00 37.41 110 GLY A C 1
ATOM 847 O O . GLY A 1 110 ? -14.323 18.756 1.830 1.00 37.41 110 GLY A O 1
ATOM 848 N N . SER A 1 111 ? -16.513 19.131 2.185 1.00 38.84 111 SER A N 1
ATOM 849 C CA . SER A 1 111 ? -16.998 17.745 2.271 1.00 38.84 111 SER A CA 1
ATOM 850 C C . SER A 1 111 ? -16.309 16.784 3.255 1.00 38.84 111 SER A C 1
ATOM 852 O O . SER A 1 111 ? -15.850 15.696 2.891 1.00 38.84 111 SER A O 1
ATOM 854 N N . MET A 1 112 ? -16.433 17.064 4.554 1.00 44.03 112 MET A N 1
ATOM 855 C CA . MET A 1 112 ? -16.582 15.968 5.518 1.00 44.03 112 MET A CA 1
ATOM 856 C C . MET A 1 112 ? -17.976 15.348 5.337 1.00 44.03 112 MET A C 1
ATOM 858 O O . MET A 1 112 ? -18.962 15.805 5.906 1.00 44.03 112 MET A O 1
ATOM 862 N N . ARG A 1 113 ? -18.078 14.309 4.506 1.00 48.31 113 ARG A N 1
ATOM 863 C CA . ARG A 1 113 ? -19.213 13.382 4.533 1.00 48.31 113 ARG A CA 1
ATOM 864 C C . ARG A 1 113 ? -18.692 11.991 4.864 1.00 48.31 113 ARG A C 1
ATOM 866 O O . ARG A 1 113 ? -18.464 11.183 3.967 1.00 48.31 113 ARG A O 1
ATOM 873 N N . VAL A 1 114 ? -18.518 11.704 6.154 1.00 52.22 114 VAL A N 1
ATOM 874 C CA . VAL A 1 114 ? -18.824 10.347 6.618 1.00 52.22 114 VAL A CA 1
ATOM 875 C C . VAL A 1 114 ? -20.324 10.220 6.427 1.00 52.22 114 VAL A C 1
ATOM 877 O O . VAL A 1 114 ? -21.099 10.810 7.171 1.00 52.22 114 VAL A O 1
ATOM 880 N N . LEU A 1 115 ? -20.735 9.586 5.329 1.00 50.94 115 LEU A N 1
ATOM 881 C CA . LEU A 1 115 ? -22.149 9.569 4.957 1.00 50.94 115 LEU A CA 1
ATOM 882 C C . LEU A 1 115 ? -22.978 8.824 6.004 1.00 50.94 115 LEU A C 1
ATOM 884 O O . LEU A 1 115 ? -24.115 9.211 6.248 1.00 50.94 115 LEU A O 1
ATOM 888 N N . ILE A 1 116 ? -22.420 7.769 6.605 1.00 53.59 116 ILE A N 1
ATOM 889 C CA . ILE A 1 116 ? -23.101 6.909 7.571 1.00 53.59 116 ILE A CA 1
ATOM 890 C C . ILE A 1 116 ? -22.034 6.246 8.451 1.00 53.59 116 ILE A C 1
ATOM 892 O O . ILE A 1 116 ? -21.220 5.468 7.952 1.00 53.59 116 ILE A O 1
ATOM 896 N N . VAL A 1 117 ? -22.046 6.525 9.753 1.00 54.50 117 VAL A N 1
ATOM 897 C CA . VAL A 1 117 ? -21.531 5.570 10.743 1.00 54.50 117 VAL A CA 1
ATOM 898 C C . VAL A 1 117 ? -22.646 4.547 10.924 1.00 54.50 117 VAL A C 1
ATOM 900 O O . VAL A 1 117 ? -23.798 4.932 11.138 1.00 54.50 117 VAL A O 1
ATOM 903 N N . SER A 1 118 ? -22.362 3.254 10.752 1.00 59.19 118 SER A N 1
ATOM 904 C CA . SER A 1 118 ? -23.370 2.236 11.078 1.00 59.19 118 SER A CA 1
ATOM 905 C C . SER A 1 118 ? -23.847 2.450 12.519 1.00 59.19 118 SER A C 1
ATOM 907 O O . SER A 1 118 ? -23.027 2.767 13.375 1.00 59.19 118 SER A O 1
ATOM 909 N N . ARG A 1 119 ? -25.133 2.216 12.827 1.00 58.50 119 ARG A N 1
ATOM 910 C CA . ARG A 1 119 ? -25.634 2.242 14.222 1.00 58.50 119 ARG A CA 1
ATOM 911 C C . ARG A 1 119 ? -24.845 1.304 15.155 1.00 58.50 119 ARG A C 1
ATOM 913 O O . ARG A 1 119 ? -24.918 1.460 16.366 1.00 58.50 119 ARG A O 1
ATOM 920 N N . SER A 1 120 ? -24.116 0.340 14.585 1.00 64.00 120 SER A N 1
ATOM 921 C CA . SER A 1 120 ? -23.219 -0.599 15.265 1.00 64.00 120 SER A CA 1
ATOM 922 C C . SER A 1 120 ? -21.747 -0.149 15.358 1.00 64.00 120 SER A C 1
ATOM 924 O O . SER A 1 120 ? -20.942 -0.896 15.902 1.00 64.00 120 SER A O 1
ATOM 926 N N . PHE A 1 121 ? -21.366 1.025 14.833 1.00 70.50 121 PHE A N 1
ATOM 927 C CA . PHE A 1 121 ? -19.973 1.516 14.777 1.00 70.50 121 PHE A CA 1
ATOM 928 C C . PHE A 1 121 ? -18.977 0.546 14.111 1.00 70.50 121 PHE A C 1
ATOM 930 O O . PHE A 1 121 ? -17.802 0.473 14.465 1.00 70.50 121 PHE A O 1
ATOM 937 N N . GLU A 1 122 ? -19.437 -0.221 13.121 1.00 77.69 122 GLU A N 1
ATOM 938 C CA . GLU A 1 122 ? -18.612 -1.265 12.496 1.00 77.69 122 GLU A CA 1
ATOM 939 C C . GLU A 1 122 ? -17.725 -0.767 11.350 1.00 77.69 122 GLU A C 1
ATOM 941 O O . GLU A 1 122 ? -16.663 -1.340 11.104 1.00 77.69 122 GLU A O 1
ATOM 946 N N . TYR A 1 123 ? -18.140 0.289 10.647 1.00 85.75 123 TYR A N 1
ATOM 947 C CA . TYR A 1 123 ? -17.428 0.815 9.483 1.00 85.75 123 TYR A CA 1
ATOM 948 C C . TYR A 1 123 ? -17.686 2.311 9.258 1.00 85.75 123 TYR A C 1
ATOM 950 O O . TYR A 1 123 ? -18.707 2.856 9.690 1.00 85.75 123 TYR A O 1
ATOM 958 N N . TYR A 1 124 ? -16.791 2.946 8.496 1.00 86.50 124 TYR A N 1
ATOM 959 C CA . TYR A 1 124 ? -16.943 4.299 7.958 1.00 86.50 124 TYR A CA 1
ATOM 960 C C . TYR A 1 124 ? -16.996 4.299 6.434 1.00 86.50 124 TYR A C 1
ATOM 962 O O . TYR A 1 124 ? -16.282 3.544 5.773 1.00 86.50 124 TYR A O 1
ATOM 970 N N . TRP A 1 125 ? -17.777 5.223 5.881 1.00 86.19 125 TRP A N 1
ATOM 971 C CA . TRP A 1 125 ? -17.799 5.506 4.449 1.00 86.19 125 TRP A CA 1
ATOM 972 C C . TRP A 1 125 ? -16.966 6.736 4.113 1.00 86.19 125 TRP A C 1
ATOM 974 O O . TRP A 1 125 ? -17.191 7.813 4.665 1.00 86.19 125 TRP A O 1
ATOM 984 N N . TYR A 1 126 ? -16.067 6.591 3.144 1.00 86.88 126 TYR A N 1
ATOM 985 C CA . TYR A 1 126 ? -15.284 7.687 2.588 1.00 86.88 126 TYR A CA 1
ATOM 986 C C . TYR A 1 126 ? -15.485 7.772 1.084 1.00 86.88 126 TYR A C 1
ATOM 988 O O . TYR A 1 126 ? -15.307 6.794 0.366 1.00 86.88 126 TYR A O 1
ATOM 996 N N . VAL A 1 127 ? -15.823 8.964 0.602 1.00 89.00 127 VAL A N 1
ATOM 997 C CA . VAL A 1 127 ? -15.787 9.285 -0.826 1.00 89.00 127 VAL A CA 1
ATOM 998 C C . VAL A 1 127 ? -14.450 9.951 -1.136 1.00 89.00 127 VAL A C 1
ATOM 1000 O O . VAL A 1 127 ? -14.036 10.861 -0.410 1.00 89.00 127 VAL A O 1
ATOM 1003 N N . LEU A 1 128 ? -13.783 9.453 -2.176 1.00 89.25 128 LEU A N 1
ATOM 1004 C CA . LEU A 1 128 ? -12.603 10.046 -2.796 1.00 89.25 128 LEU A CA 1
ATOM 1005 C C . LEU A 1 128 ? -13.017 10.689 -4.119 1.00 89.25 128 LEU A C 1
ATOM 1007 O O . LEU A 1 128 ? -13.283 9.991 -5.098 1.00 89.25 128 LEU A O 1
ATOM 1011 N N . ASP A 1 129 ? -13.070 12.013 -4.125 1.00 88.00 129 ASP A N 1
ATOM 1012 C CA . ASP A 1 129 ? -13.503 12.868 -5.233 1.00 88.00 129 ASP A CA 1
ATOM 1013 C C . ASP A 1 129 ? -12.436 13.898 -5.657 1.00 88.00 129 ASP A C 1
ATOM 1015 O O . ASP A 1 129 ? -12.656 14.654 -6.599 1.00 88.00 129 ASP A O 1
ATOM 1019 N N . SER A 1 130 ? -11.261 13.893 -5.015 1.00 87.94 130 SER A N 1
ATOM 1020 C CA . SER A 1 130 ? -10.130 14.779 -5.320 1.00 87.94 130 SER A CA 1
ATOM 1021 C C . SER A 1 130 ? -8.852 14.010 -5.665 1.00 87.94 130 SER A C 1
ATOM 1023 O O . SER A 1 130 ? -8.541 12.977 -5.066 1.00 87.94 130 SER A O 1
ATOM 1025 N N . PHE A 1 131 ? -8.050 14.565 -6.580 1.00 88.75 131 PHE A N 1
ATOM 1026 C CA . PHE A 1 131 ? -6.716 14.058 -6.926 1.00 88.75 131 PHE A CA 1
ATOM 1027 C C . PHE A 1 131 ? -5.666 14.268 -5.830 1.00 88.75 131 PHE A C 1
ATOM 1029 O O . PHE A 1 131 ? -4.660 13.562 -5.817 1.00 88.75 131 PHE A O 1
ATOM 1036 N N . SER A 1 132 ? -5.899 15.187 -4.887 1.00 89.00 132 SER A N 1
ATOM 1037 C CA . SER A 1 132 ? -5.013 15.399 -3.733 1.00 89.00 132 SER A CA 1
ATOM 1038 C C . SER A 1 132 ? -5.042 14.244 -2.726 1.00 89.00 132 SER A C 1
ATOM 1040 O O . SER A 1 132 ? -4.268 14.249 -1.775 1.00 89.00 132 SER A O 1
ATOM 1042 N N . GLY A 1 133 ? -5.942 13.273 -2.904 1.00 88.06 133 GLY A N 1
ATOM 1043 C CA . GLY A 1 133 ? -6.237 12.280 -1.881 1.00 88.06 133 GLY A CA 1
ATOM 1044 C C . GLY A 1 133 ? -7.074 12.852 -0.748 1.00 88.06 133 GLY A C 1
ATOM 1045 O O . GLY A 1 133 ? -7.644 13.941 -0.857 1.00 88.06 133 GLY A O 1
ATOM 1046 N N . LYS A 1 134 ? -7.179 12.076 0.329 1.00 87.56 134 LYS A N 1
ATOM 1047 C CA . LYS A 1 134 ? -7.950 12.439 1.516 1.00 87.56 134 LYS A CA 1
ATOM 1048 C C . LYS A 1 134 ? -7.195 12.042 2.773 1.00 87.56 134 LYS A C 1
ATOM 1050 O O . LYS A 1 134 ? -6.797 10.886 2.899 1.00 87.56 134 LYS A O 1
ATOM 1055 N N . THR A 1 135 ? -7.073 12.982 3.702 1.00 90.44 135 THR A N 1
ATOM 1056 C CA . THR A 1 135 ? -6.517 12.743 5.035 1.00 90.44 135 THR A CA 1
ATOM 1057 C C . THR A 1 135 ? -7.650 12.660 6.049 1.00 90.44 135 THR A C 1
ATOM 1059 O O . THR A 1 135 ? -8.557 13.493 6.036 1.00 90.44 135 THR A O 1
ATOM 1062 N N . ILE A 1 136 ? -7.636 11.639 6.904 1.00 89.00 136 ILE A N 1
ATOM 1063 C CA . ILE A 1 136 ? -8.685 11.388 7.899 1.00 89.00 136 ILE A CA 1
ATOM 1064 C C . ILE A 1 136 ? -8.100 11.206 9.299 1.00 89.00 136 ILE A C 1
ATOM 1066 O O . ILE A 1 136 ? -6.990 10.709 9.476 1.00 89.00 136 ILE A O 1
ATOM 1070 N N . ARG A 1 137 ? -8.870 11.571 10.323 1.00 89.44 137 ARG A N 1
ATOM 1071 C CA . ARG A 1 137 ? -8.553 11.260 11.721 1.00 89.44 137 ARG A CA 1
ATOM 1072 C C . ARG A 1 137 ? -9.563 10.244 12.227 1.00 89.44 137 ARG A C 1
ATOM 1074 O O . ARG A 1 137 ? -10.762 10.487 12.160 1.00 89.44 137 ARG A O 1
ATOM 1081 N N . VAL A 1 138 ? -9.078 9.098 12.689 1.00 90.19 138 VAL A N 1
ATOM 1082 C CA . VAL A 1 138 ? -9.906 7.980 13.151 1.00 90.19 138 VAL A CA 1
ATOM 1083 C C . VAL A 1 138 ? -9.695 7.799 14.644 1.00 90.19 138 VAL A C 1
ATOM 1085 O O . VAL A 1 138 ? -8.560 7.669 15.101 1.00 90.19 138 VAL A O 1
ATOM 1088 N N . ARG A 1 139 ? -10.782 7.755 15.408 1.00 90.75 139 ARG A N 1
ATOM 1089 C CA . ARG A 1 139 ? -10.728 7.389 16.821 1.00 90.75 139 ARG A CA 1
ATOM 1090 C C . ARG A 1 139 ? -11.249 5.973 17.012 1.00 90.75 139 ARG A C 1
ATOM 1092 O O . ARG A 1 139 ? -12.177 5.533 16.330 1.00 90.75 139 ARG A O 1
ATOM 1099 N N . VAL A 1 140 ? -10.586 5.243 17.898 1.00 92.31 140 VAL A N 1
ATOM 1100 C CA . VAL A 1 140 ? -10.977 3.891 18.293 1.00 92.31 140 VAL A CA 1
ATOM 1101 C C . VAL A 1 140 ? -11.024 3.804 19.805 1.00 92.31 140 VAL A C 1
ATOM 1103 O O . VAL A 1 140 ? -10.249 4.458 20.492 1.00 92.31 140 VAL A O 1
ATOM 1106 N N . ALA A 1 141 ? -11.901 2.966 20.328 1.00 92.50 141 ALA A N 1
ATOM 1107 C CA . ALA A 1 141 ? -11.974 2.679 21.751 1.00 92.50 141 ALA A CA 1
ATOM 1108 C C . ALA A 1 141 ? -11.787 1.180 21.969 1.00 92.50 141 ALA A C 1
ATOM 1110 O O . ALA A 1 141 ? -12.222 0.367 21.148 1.00 92.50 141 ALA A O 1
ATOM 1111 N N . LYS A 1 142 ? -11.147 0.799 23.074 1.00 92.25 142 LYS A N 1
ATOM 1112 C CA . LYS A 1 142 ? -11.138 -0.603 23.492 1.00 92.25 142 LYS A CA 1
ATOM 1113 C C . LYS A 1 142 ? -12.544 -1.024 23.907 1.00 92.25 142 LYS A C 1
ATOM 1115 O O . LYS A 1 142 ? -13.278 -0.254 24.524 1.00 92.25 142 LYS A O 1
ATOM 1120 N N . LYS A 1 143 ? -12.918 -2.253 23.563 1.00 91.50 143 LYS A N 1
ATOM 1121 C CA . LYS A 1 143 ? -14.178 -2.854 24.003 1.00 91.50 143 LYS A CA 1
ATOM 1122 C C . LYS A 1 143 ? -14.141 -3.136 25.515 1.00 91.50 143 LYS A C 1
ATOM 1124 O O . LYS A 1 143 ? -13.052 -3.359 26.053 1.00 91.50 143 LYS A O 1
ATOM 1129 N N . PRO A 1 144 ? -15.304 -3.175 26.192 1.00 89.81 144 PRO A N 1
ATOM 1130 C CA . PRO A 1 144 ? -15.372 -3.474 27.622 1.00 89.81 144 PRO A CA 1
ATOM 1131 C C . PRO A 1 144 ? -14.679 -4.799 27.968 1.00 89.81 144 PRO A C 1
ATOM 1133 O O . PRO A 1 144 ? -14.930 -5.816 27.318 1.00 89.81 144 PRO A O 1
ATOM 1136 N N . GLY A 1 145 ? -13.808 -4.792 28.979 1.00 87.56 145 GLY A N 1
ATOM 1137 C CA . GLY A 1 145 ? -13.052 -5.969 29.428 1.00 87.56 145 GLY A CA 1
ATOM 1138 C C . GLY A 1 145 ? -11.774 -6.262 28.632 1.00 87.56 145 GLY A C 1
ATOM 1139 O O . GLY A 1 145 ? -11.061 -7.217 28.942 1.00 87.56 145 GLY A O 1
ATOM 1140 N N . MET A 1 146 ? -11.458 -5.449 27.620 1.00 87.38 146 MET A N 1
ATOM 1141 C CA . MET A 1 146 ? -10.225 -5.549 26.834 1.00 87.38 146 MET A CA 1
ATOM 1142 C C . MET A 1 146 ? -9.229 -4.426 27.158 1.00 87.38 146 MET A C 1
ATOM 1144 O O . MET A 1 146 ? -8.212 -4.300 26.475 1.00 87.38 146 MET A O 1
ATOM 1148 N N . GLU A 1 147 ? -9.463 -3.619 28.202 1.00 84.12 147 GLU A N 1
ATOM 1149 C CA . GLU A 1 147 ? -8.700 -2.394 28.489 1.00 84.12 147 GLU A CA 1
ATOM 1150 C C . GLU A 1 147 ? -7.205 -2.667 28.707 1.00 84.12 147 GLU A C 1
ATOM 1152 O O . GLU A 1 147 ? -6.355 -1.890 28.269 1.00 84.12 147 GLU A O 1
ATOM 1157 N N . GLN A 1 148 ? -6.882 -3.808 29.320 1.00 80.25 148 GLN A N 1
ATOM 1158 C CA . GLN A 1 148 ? -5.508 -4.224 29.620 1.00 80.25 148 GLN A CA 1
ATOM 1159 C C . GLN A 1 148 ? -4.859 -5.040 28.495 1.00 80.25 148 GLN A C 1
ATOM 1161 O O . GLN A 1 148 ? -3.649 -5.265 28.514 1.00 80.25 148 GLN A O 1
ATOM 1166 N N . ARG A 1 149 ? -5.623 -5.468 27.479 1.00 80.19 149 ARG A N 1
ATOM 1167 C CA . ARG A 1 149 ? -5.045 -6.207 26.354 1.00 80.19 149 ARG A CA 1
ATOM 1168 C C . ARG A 1 149 ? -4.243 -5.275 25.458 1.00 80.19 149 ARG A C 1
ATOM 1170 O O . ARG A 1 149 ? -4.690 -4.189 25.079 1.00 80.19 149 ARG A O 1
ATOM 1177 N N . SER A 1 150 ? -3.052 -5.729 25.090 1.00 79.12 150 SER A N 1
ATOM 1178 C CA . SER A 1 150 ? -2.233 -5.108 24.056 1.00 79.12 150 SER A CA 1
ATOM 1179 C C . SER A 1 150 ? -2.441 -5.855 22.747 1.00 79.12 150 SER A C 1
ATOM 1181 O O . SER A 1 150 ? -2.426 -7.084 22.728 1.00 79.12 150 SER A O 1
ATOM 1183 N N . LEU A 1 151 ? -2.568 -5.123 21.636 1.00 80.19 151 LEU A N 1
ATOM 1184 C CA . LEU A 1 151 ? -2.535 -5.730 20.300 1.00 80.19 151 LEU A CA 1
ATOM 1185 C C . LEU A 1 151 ? -1.253 -6.543 20.112 1.00 80.19 151 LEU A C 1
ATOM 1187 O O . LEU A 1 151 ? -1.280 -7.584 19.458 1.00 80.19 151 LEU A O 1
ATOM 1191 N N . LEU A 1 152 ? -0.148 -6.053 20.695 1.00 71.94 152 LEU A N 1
ATOM 1192 C CA . LEU A 1 152 ? 1.193 -6.600 20.530 1.00 71.94 152 LEU A CA 1
ATOM 1193 C C . LEU A 1 152 ? 1.612 -7.628 21.567 1.00 71.94 152 LEU A C 1
ATOM 1195 O O . LEU A 1 152 ? 2.645 -8.256 21.350 1.00 71.94 152 LEU A O 1
ATOM 1199 N N . ALA A 1 153 ? 0.836 -7.832 22.628 1.00 59.69 153 ALA A N 1
ATOM 1200 C CA . ALA A 1 153 ? 1.104 -8.929 23.543 1.00 59.69 153 ALA A CA 1
ATOM 1201 C C . ALA A 1 153 ? 0.697 -10.260 22.885 1.00 59.69 153 ALA A C 1
ATOM 1203 O O . ALA A 1 153 ? -0.428 -10.432 22.395 1.00 59.69 153 ALA A O 1
ATOM 1204 N N . SER A 1 154 ? 1.648 -11.185 22.820 1.00 47.44 154 SER A N 1
ATOM 1205 C CA . SER A 1 154 ? 1.370 -12.615 22.759 1.00 47.44 154 SER A CA 1
ATOM 1206 C C . SER A 1 154 ? 0.789 -13.053 24.107 1.00 47.44 154 SER A C 1
ATOM 1208 O O . SER A 1 154 ? 1.162 -12.497 25.135 1.00 47.44 154 SER A O 1
ATOM 1210 N N . ASP A 1 155 ? -0.098 -14.052 24.106 1.00 46.47 155 ASP A N 1
ATOM 1211 C CA . ASP A 1 155 ? -0.529 -14.744 25.338 1.00 46.47 155 ASP A CA 1
ATOM 1212 C C . ASP A 1 155 ? 0.612 -15.595 25.950 1.00 46.47 155 ASP A C 1
ATOM 1214 O O . ASP A 1 155 ? 0.419 -16.243 26.970 1.00 46.47 155 ASP A O 1
ATOM 1218 N N . ASP A 1 156 ? 1.811 -15.536 25.360 1.00 40.94 156 ASP A N 1
ATOM 1219 C CA . ASP A 1 156 ? 3.039 -16.131 25.868 1.00 40.94 156 ASP A CA 1
ATOM 1220 C C . ASP A 1 156 ? 4.041 -15.013 26.190 1.00 40.94 156 ASP A C 1
ATOM 1222 O O . ASP A 1 156 ? 4.465 -14.252 25.307 1.00 40.94 156 ASP A O 1
ATOM 1226 N N . GLU A 1 157 ? 4.404 -14.898 27.465 1.00 43.31 157 GLU A N 1
ATOM 1227 C CA . GLU A 1 157 ? 5.572 -14.150 27.923 1.00 43.31 157 GLU A CA 1
ATOM 1228 C C . GLU A 1 157 ? 6.840 -14.780 27.329 1.00 43.31 157 GLU A C 1
ATOM 1230 O O . GLU A 1 157 ? 7.428 -15.659 27.936 1.00 43.31 157 GLU A O 1
ATOM 1235 N N . GLU A 1 158 ? 7.242 -14.355 26.128 1.00 39.25 158 GLU A N 1
ATOM 1236 C CA . GLU A 1 158 ? 8.635 -14.320 25.657 1.00 39.25 158 GLU A CA 1
ATOM 1237 C C . GLU A 1 158 ? 8.711 -13.666 24.260 1.00 39.25 158 GLU A C 1
ATOM 1239 O O . GLU A 1 158 ? 8.444 -14.266 23.222 1.00 39.25 158 GLU A O 1
ATOM 1244 N N . GLY A 1 159 ? 9.084 -12.383 24.227 1.00 39.06 159 GLY A N 1
ATOM 1245 C CA . GLY A 1 159 ? 9.912 -11.815 23.153 1.00 39.06 159 GLY A CA 1
ATOM 1246 C C . GLY A 1 159 ? 9.408 -11.801 21.700 1.00 39.06 159 GLY A C 1
ATOM 1247 O O . GLY A 1 159 ? 10.226 -11.582 20.808 1.00 39.06 159 GLY A O 1
ATOM 1248 N N . GLY A 1 160 ? 8.116 -11.979 21.411 1.00 39.28 160 GLY A N 1
ATOM 1249 C CA . GLY A 1 160 ? 7.613 -12.009 20.032 1.00 39.28 160 GLY A CA 1
ATOM 1250 C C . GLY A 1 160 ? 6.331 -11.207 19.832 1.00 39.28 160 GLY A C 1
ATOM 1251 O O . GLY A 1 160 ? 5.252 -11.784 19.823 1.00 39.28 160 GLY A O 1
ATOM 1252 N N . GLY A 1 161 ? 6.429 -9.890 19.610 1.00 45.22 161 GLY A N 1
ATOM 1253 C CA . GLY A 1 161 ? 5.265 -9.045 19.284 1.00 45.22 161 GLY A CA 1
ATOM 1254 C C . GLY A 1 161 ? 4.579 -9.440 17.967 1.00 45.22 161 GLY A C 1
ATOM 1255 O O . GLY A 1 161 ? 5.174 -10.180 17.200 1.00 45.22 161 GLY A O 1
ATOM 1256 N N . ILE A 1 162 ? 3.370 -8.918 17.682 1.00 54.75 162 ILE A N 1
ATOM 1257 C CA . ILE A 1 162 ? 2.454 -9.195 16.526 1.00 54.75 162 ILE A CA 1
ATOM 1258 C C . ILE A 1 162 ? 3.086 -9.758 15.248 1.00 54.75 162 ILE A C 1
ATOM 1260 O O . ILE A 1 162 ? 2.490 -10.620 14.606 1.00 54.75 162 ILE A O 1
ATOM 1264 N N . TRP A 1 163 ? 4.265 -9.278 14.860 1.00 53.94 163 TRP A N 1
ATOM 1265 C CA . TRP A 1 163 ? 5.060 -9.847 13.777 1.00 53.94 163 TRP A CA 1
ATOM 1266 C C . TRP A 1 163 ? 5.245 -11.362 13.884 1.00 53.94 163 TRP A C 1
ATOM 1268 O O . TRP A 1 163 ? 5.233 -11.999 12.845 1.00 53.94 163 TRP A O 1
ATOM 1278 N N . SER A 1 164 ? 5.344 -11.929 15.089 1.00 48.28 164 SER A N 1
ATOM 1279 C CA . SER A 1 164 ? 5.459 -13.364 15.375 1.00 48.28 164 SER A CA 1
ATOM 1280 C C . SER A 1 164 ? 4.147 -14.126 15.165 1.00 48.28 164 SER A C 1
ATOM 1282 O O . SER A 1 164 ? 4.158 -15.275 14.752 1.00 48.28 164 SER A O 1
ATOM 1284 N N . THR A 1 165 ? 2.993 -13.511 15.444 1.00 47.09 165 THR A N 1
ATOM 1285 C CA . THR A 1 165 ? 1.678 -14.155 15.300 1.00 47.09 165 THR A CA 1
ATOM 1286 C C . THR A 1 165 ? 1.168 -14.021 13.870 1.00 47.09 165 THR A C 1
ATOM 1288 O O . THR A 1 165 ? 0.620 -14.976 13.324 1.00 47.09 165 THR A O 1
ATOM 1291 N N . ILE A 1 166 ? 1.395 -12.865 13.232 1.00 53.12 166 ILE A N 1
ATOM 1292 C CA . ILE A 1 166 ? 1.183 -12.688 11.792 1.00 53.12 166 ILE A CA 1
ATOM 1293 C C . ILE A 1 166 ? 2.177 -13.548 11.026 1.00 53.12 166 ILE A C 1
ATOM 1295 O O . ILE A 1 166 ? 1.759 -14.189 10.072 1.00 53.12 166 ILE A O 1
ATOM 1299 N N . SER A 1 167 ? 3.454 -13.619 11.428 1.00 53.62 167 SER A N 1
ATOM 1300 C CA . SER A 1 167 ? 4.370 -14.582 10.826 1.00 53.62 167 SER A CA 1
ATOM 1301 C C . SER A 1 167 ? 3.834 -15.980 11.078 1.00 53.62 167 SER A C 1
ATOM 1303 O O . SER A 1 167 ? 3.469 -16.603 10.107 1.00 53.62 167 SER A O 1
ATOM 1305 N N . ASN A 1 168 ? 3.627 -16.450 12.306 1.00 43.53 168 ASN A N 1
ATOM 1306 C CA . ASN A 1 168 ? 3.225 -17.836 12.566 1.00 43.53 168 ASN A CA 1
ATOM 1307 C C . ASN A 1 168 ? 1.915 -18.259 11.888 1.00 43.53 168 ASN A C 1
ATOM 1309 O O . ASN A 1 168 ? 1.879 -19.355 11.347 1.00 43.53 168 ASN A O 1
ATOM 1313 N N . THR A 1 169 ? 0.880 -17.420 11.804 1.00 46.62 169 THR A N 1
ATOM 1314 C CA . THR A 1 169 ? -0.343 -17.760 11.039 1.00 46.62 169 THR A CA 1
ATOM 1315 C C . THR A 1 169 ? -0.128 -17.707 9.524 1.00 46.62 169 THR A C 1
ATOM 1317 O O . THR A 1 169 ? -0.650 -18.541 8.788 1.00 46.62 169 THR A O 1
ATOM 1320 N N . LEU A 1 170 ? 0.703 -16.785 9.034 1.00 47.41 170 LEU A N 1
ATOM 1321 C CA . LEU A 1 170 ? 1.091 -16.699 7.625 1.00 47.41 170 LEU A CA 1
ATOM 1322 C C . LEU A 1 170 ? 2.194 -17.710 7.254 1.00 47.41 170 LEU A C 1
ATOM 1324 O O . LEU A 1 170 ? 2.438 -17.906 6.070 1.00 47.41 170 LEU A O 1
ATOM 1328 N N . VAL A 1 171 ? 2.843 -18.346 8.232 1.00 47.97 171 VAL A N 1
ATOM 1329 C CA . VAL A 1 171 ? 4.016 -19.230 8.128 1.00 47.97 171 VAL A CA 1
ATOM 1330 C C . VAL A 1 171 ? 3.617 -20.692 8.357 1.00 47.97 171 VAL A C 1
ATOM 1332 O O . VAL A 1 171 ? 4.082 -21.545 7.602 1.00 47.97 171 VAL A O 1
ATOM 1335 N N . GLN A 1 172 ? 2.684 -20.997 9.270 1.00 45.03 172 GLN A N 1
ATOM 1336 C CA . GLN A 1 172 ? 2.210 -22.366 9.534 1.00 45.03 172 GLN A CA 1
ATOM 1337 C C . GLN A 1 172 ? 1.523 -23.005 8.317 1.00 45.03 172 GLN A C 1
ATOM 1339 O O . GLN A 1 172 ? 1.695 -24.202 8.102 1.00 45.03 172 GLN A O 1
ATOM 1344 N N . GLU A 1 173 ? 0.873 -22.226 7.444 1.00 47.44 173 GLU A N 1
ATOM 1345 C CA . GLU A 1 173 ? 0.380 -22.741 6.153 1.00 47.44 173 GLU A CA 1
ATOM 1346 C C . GLU A 1 173 ? 1.387 -22.597 4.989 1.00 47.44 173 GLU A C 1
ATOM 1348 O O . GLU A 1 173 ? 1.259 -23.276 3.967 1.00 47.44 173 GLU A O 1
ATOM 1353 N N . LYS A 1 174 ? 2.428 -21.753 5.113 1.00 50.16 174 LYS A N 1
ATOM 1354 C CA . LYS A 1 174 ? 3.335 -21.382 3.999 1.00 50.16 174 LYS A CA 1
ATOM 1355 C C . LYS A 1 174 ? 4.746 -21.962 4.049 1.00 50.16 174 LYS A C 1
ATOM 1357 O O . LYS A 1 174 ? 5.548 -21.633 3.175 1.00 50.16 174 LYS A O 1
ATOM 1362 N N . HIS A 1 175 ? 5.068 -22.890 4.946 1.00 52.56 175 HIS A N 1
ATOM 1363 C CA . HIS A 1 175 ? 6.377 -23.571 4.939 1.00 52.56 175 HIS A CA 1
ATOM 1364 C C . HIS A 1 175 ? 6.660 -24.452 3.698 1.00 52.56 175 HIS A C 1
ATOM 1366 O O . HIS A 1 175 ? 7.676 -25.149 3.643 1.00 52.56 175 HIS A O 1
ATOM 1372 N N . LYS A 1 176 ? 5.804 -24.413 2.669 1.00 72.25 176 LYS A N 1
ATOM 1373 C CA . LYS A 1 176 ? 6.064 -25.028 1.361 1.00 72.25 176 LYS A CA 1
ATOM 1374 C C . LYS A 1 176 ? 6.629 -24.055 0.318 1.00 72.25 176 LYS A C 1
ATOM 1376 O O . LYS A 1 176 ? 7.268 -24.536 -0.612 1.00 72.25 176 LYS A O 1
ATOM 1381 N N . VAL A 1 177 ? 6.454 -22.735 0.465 1.00 87.12 177 VAL A N 1
ATOM 1382 C CA . VAL A 1 177 ? 6.803 -21.736 -0.569 1.00 87.12 177 VAL A CA 1
ATOM 1383 C C . VAL A 1 177 ? 7.950 -20.832 -0.109 1.00 87.12 177 VAL A C 1
ATOM 1385 O O . VAL A 1 177 ? 7.887 -20.228 0.960 1.00 87.12 177 VAL A O 1
ATOM 1388 N N . ILE A 1 178 ? 8.986 -20.690 -0.935 1.00 91.12 178 ILE A N 1
ATOM 1389 C CA . ILE A 1 178 ? 10.079 -19.733 -0.717 1.00 91.12 178 ILE A CA 1
ATOM 1390 C C . ILE A 1 178 ? 9.606 -18.350 -1.177 1.00 91.12 178 ILE A C 1
ATOM 1392 O O . ILE A 1 178 ? 9.194 -18.196 -2.322 1.00 91.12 178 ILE A O 1
ATOM 1396 N N . ASN A 1 179 ? 9.666 -17.338 -0.311 1.00 92.38 179 ASN A N 1
ATOM 1397 C CA . ASN A 1 179 ? 9.330 -15.959 -0.672 1.00 92.38 179 ASN A CA 1
ATOM 1398 C C . ASN A 1 179 ? 10.622 -15.152 -0.818 1.00 92.38 179 ASN A C 1
ATOM 1400 O O . ASN A 1 179 ? 11.382 -15.043 0.140 1.00 92.38 179 ASN A O 1
ATOM 1404 N N . VAL A 1 180 ? 10.865 -14.589 -2.001 1.00 93.69 180 VAL A N 1
ATOM 1405 C CA . VAL A 1 180 ? 12.045 -13.762 -2.292 1.00 93.69 180 VAL A CA 1
ATOM 1406 C C . VAL A 1 180 ? 11.579 -12.340 -2.577 1.00 93.69 180 VAL A C 1
ATOM 1408 O O . VAL A 1 180 ? 10.737 -12.139 -3.446 1.00 93.69 180 VAL A O 1
ATOM 1411 N N . PHE A 1 181 ? 12.113 -11.357 -1.857 1.00 95.06 181 PHE A N 1
ATOM 1412 C CA . PHE A 1 181 ? 11.847 -9.940 -2.103 1.00 95.06 181 PHE A CA 1
ATOM 1413 C C . PHE A 1 181 ? 13.047 -9.297 -2.798 1.00 95.06 181 PHE A C 1
ATOM 1415 O O . PHE A 1 181 ? 14.188 -9.556 -2.415 1.00 95.06 181 PHE A O 1
ATOM 1422 N N . SER A 1 182 ? 12.807 -8.476 -3.819 1.00 94.62 182 SER A N 1
ATOM 1423 C CA . SER A 1 182 ? 13.877 -7.773 -4.526 1.00 94.62 182 SER A CA 1
ATOM 1424 C C . SER A 1 182 ? 13.401 -6.449 -5.122 1.00 94.62 182 SER A C 1
ATOM 1426 O O . SER A 1 182 ? 12.204 -6.184 -5.247 1.00 94.62 182 SER A O 1
ATOM 1428 N N . LEU A 1 183 ? 14.362 -5.610 -5.489 1.00 94.31 183 LEU A N 1
ATOM 1429 C CA . LEU A 1 183 ? 14.153 -4.360 -6.202 1.00 94.31 183 LEU A CA 1
ATOM 1430 C C . LEU A 1 183 ? 15.262 -4.210 -7.243 1.00 94.31 183 LEU A C 1
ATOM 1432 O O . LEU A 1 183 ? 16.400 -4.614 -7.006 1.00 94.31 183 LEU A O 1
ATOM 1436 N N . ALA A 1 184 ? 14.918 -3.624 -8.380 1.00 94.19 184 ALA A N 1
ATOM 1437 C CA . ALA A 1 184 ? 15.852 -3.240 -9.424 1.00 94.19 184 ALA A CA 1
ATOM 1438 C C . ALA A 1 184 ? 15.437 -1.863 -9.940 1.00 94.19 184 ALA A C 1
ATOM 1440 O O . ALA A 1 184 ? 14.254 -1.539 -9.902 1.00 94.19 184 ALA A O 1
ATOM 1441 N N . SER A 1 185 ? 16.419 -1.080 -10.372 1.00 94.00 185 SER A N 1
ATOM 1442 C CA . SER A 1 185 ? 16.261 0.233 -10.994 1.00 94.00 185 SER A CA 1
ATOM 1443 C C . SER A 1 185 ? 17.315 0.310 -12.093 1.00 94.00 185 SER A C 1
ATOM 1445 O O . SER A 1 185 ? 18.483 -0.012 -11.860 1.00 94.00 185 SER A O 1
ATOM 1447 N N . GLY A 1 186 ? 16.882 0.615 -13.307 1.00 94.38 186 GLY A N 1
ATOM 1448 C CA . GLY A 1 186 ? 17.682 0.578 -14.520 1.00 94.38 186 GLY A CA 1
ATOM 1449 C C . GLY A 1 186 ? 17.762 -0.800 -15.185 1.00 94.38 186 GLY A C 1
ATOM 1450 O O . GLY A 1 186 ? 17.785 -1.860 -14.545 1.00 94.38 186 GLY A O 1
ATOM 1451 N N . HIS A 1 187 ? 17.884 -0.789 -16.512 1.00 94.50 187 HIS A N 1
ATOM 1452 C CA . HIS A 1 187 ? 17.819 -1.990 -17.353 1.00 94.50 187 HIS A CA 1
ATOM 1453 C C . HIS A 1 187 ? 18.921 -3.019 -17.045 1.00 94.50 187 HIS A C 1
ATOM 1455 O O . HIS A 1 187 ? 18.710 -4.231 -17.172 1.00 94.50 187 HIS A O 1
ATOM 1461 N N . LEU A 1 188 ? 20.109 -2.565 -16.629 1.00 95.00 188 LEU A N 1
ATOM 1462 C CA . LEU A 1 188 ? 21.214 -3.462 -16.275 1.00 95.00 188 LEU A CA 1
ATOM 1463 C C . LEU A 1 188 ? 20.889 -4.288 -15.022 1.00 95.00 188 LEU A C 1
ATOM 1465 O O . LEU A 1 188 ? 21.093 -5.504 -15.011 1.00 95.00 188 LEU A O 1
ATOM 1469 N N . TYR A 1 18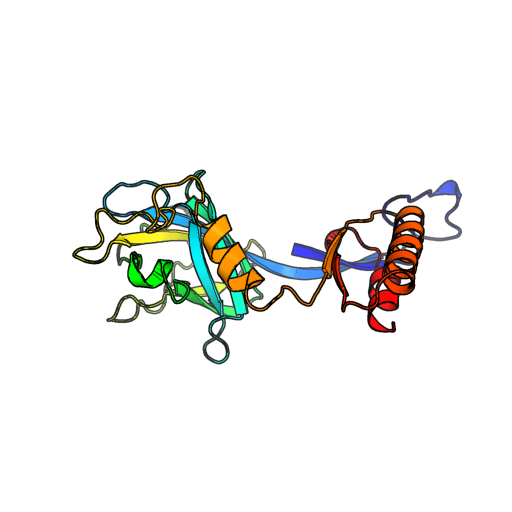9 ? 20.350 -3.645 -13.986 1.00 96.25 189 TYR A N 1
ATOM 1470 C CA . TYR A 1 189 ? 19.992 -4.321 -12.740 1.00 96.25 189 TYR A CA 1
ATOM 1471 C C . TYR A 1 189 ? 18.790 -5.242 -12.923 1.00 96.25 189 TYR A C 1
ATOM 1473 O O . TYR A 1 189 ? 18.778 -6.347 -12.385 1.00 96.25 189 TYR A O 1
ATOM 1481 N N . GLU A 1 190 ? 17.828 -4.860 -13.759 1.00 95.94 190 GLU A N 1
ATOM 1482 C CA . GLU A 1 190 ? 16.723 -5.732 -14.163 1.00 95.94 190 GLU A CA 1
ATOM 1483 C C . GLU A 1 190 ? 17.208 -7.011 -14.855 1.00 95.94 190 GLU A C 1
ATOM 1485 O O . GLU A 1 190 ? 16.728 -8.113 -14.572 1.00 95.94 190 GLU A O 1
ATOM 1490 N N . ARG A 1 191 ? 18.221 -6.901 -15.723 1.00 95.19 191 ARG A N 1
ATOM 1491 C CA . ARG A 1 191 ? 18.853 -8.070 -16.347 1.00 95.19 191 ARG A CA 1
ATOM 1492 C C . ARG A 1 191 ? 19.510 -8.979 -15.308 1.00 95.19 191 ARG A C 1
ATOM 1494 O O . ARG A 1 191 ? 19.357 -10.198 -15.396 1.00 95.19 191 ARG A O 1
ATOM 1501 N N . PHE A 1 192 ? 20.219 -8.423 -14.327 1.00 96.38 192 PHE A N 1
ATOM 1502 C CA . PHE A 1 192 ? 20.793 -9.219 -13.237 1.00 96.38 192 PHE A CA 1
ATOM 1503 C C . PHE A 1 192 ? 19.720 -9.863 -12.361 1.00 96.38 192 PHE A C 1
ATOM 1505 O O . PHE A 1 192 ? 19.869 -11.022 -11.973 1.00 96.38 192 PHE A O 1
ATOM 1512 N N . MET A 1 193 ? 18.608 -9.170 -12.121 1.00 95.75 193 MET A N 1
ATOM 1513 C CA . MET A 1 193 ? 17.478 -9.717 -11.379 1.00 95.75 193 MET A CA 1
ATOM 1514 C C . MET A 1 193 ? 16.861 -10.924 -12.097 1.00 95.75 193 MET A C 1
ATOM 1516 O O . MET A 1 193 ? 16.618 -11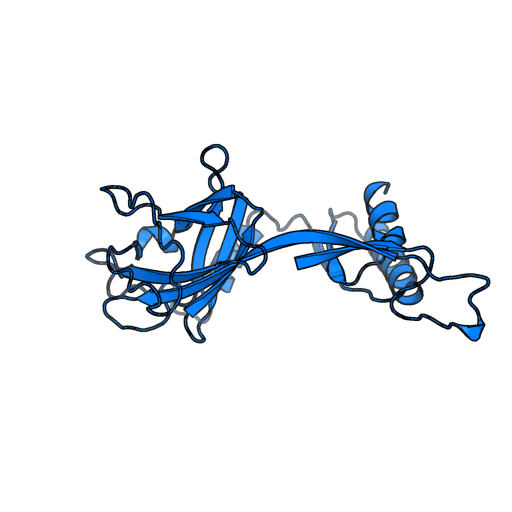.939 -11.452 1.00 95.75 193 MET A O 1
ATOM 1520 N N . ASN A 1 194 ? 16.727 -10.892 -13.428 1.00 94.44 194 ASN A N 1
ATOM 1521 C CA . ASN A 1 194 ? 16.310 -12.067 -14.206 1.00 94.44 194 ASN A CA 1
ATOM 1522 C C . ASN A 1 194 ? 17.266 -13.254 -14.039 1.00 94.44 194 ASN A C 1
ATOM 1524 O O . ASN A 1 194 ? 16.822 -14.386 -13.856 1.00 94.44 194 ASN A O 1
ATOM 1528 N N . ILE A 1 195 ? 18.581 -13.017 -14.074 1.00 95.75 195 ILE A N 1
ATOM 1529 C CA . ILE A 1 195 ? 19.579 -14.078 -13.867 1.00 95.75 195 ILE A CA 1
ATOM 1530 C C . ILE A 1 195 ? 19.455 -14.658 -12.453 1.00 95.75 195 ILE A C 1
ATOM 1532 O O . ILE A 1 195 ? 19.493 -15.877 -12.289 1.00 95.75 195 ILE A O 1
ATOM 1536 N N . MET A 1 196 ? 19.259 -13.805 -11.444 1.00 96.25 196 MET A N 1
ATOM 1537 C CA . MET A 1 196 ? 19.024 -14.226 -10.063 1.00 96.25 196 MET A CA 1
ATOM 1538 C C . MET A 1 196 ? 17.762 -15.090 -9.954 1.00 96.25 196 MET A C 1
ATOM 1540 O O . MET A 1 196 ? 17.836 -16.199 -9.427 1.00 96.25 196 MET A O 1
ATOM 1544 N N . MET A 1 197 ? 16.637 -14.643 -10.522 1.00 95.00 197 MET A N 1
ATOM 1545 C CA . MET A 1 197 ? 15.375 -15.391 -10.522 1.00 95.00 197 MET A CA 1
ATOM 1546 C C . MET A 1 197 ? 15.534 -16.756 -11.204 1.00 95.00 197 MET A C 1
ATOM 1548 O O . MET A 1 197 ? 15.172 -17.779 -10.623 1.00 95.00 197 MET A O 1
ATOM 1552 N N . LEU A 1 198 ? 16.151 -16.798 -12.390 1.00 94.50 198 LEU A N 1
ATOM 1553 C CA . LEU A 1 198 ? 16.433 -18.042 -13.112 1.00 94.50 198 LEU A CA 1
ATOM 1554 C C . LEU A 1 198 ? 17.361 -18.973 -12.323 1.00 94.50 198 LEU A C 1
ATOM 1556 O O . LEU A 1 198 ? 17.156 -20.185 -12.321 1.00 94.50 198 LEU A O 1
ATOM 1560 N N . SER A 1 199 ? 18.375 -18.426 -11.651 1.00 96.62 199 SER A N 1
ATOM 1561 C CA . SER A 1 199 ? 19.287 -19.204 -10.814 1.00 96.62 199 SER A CA 1
ATOM 1562 C C . SER A 1 199 ? 18.546 -19.852 -9.645 1.00 96.62 199 SER A C 1
ATOM 1564 O O . SER A 1 199 ? 18.667 -21.060 -9.448 1.00 96.62 199 SER A O 1
ATOM 1566 N N . VAL A 1 200 ? 17.714 -19.093 -8.924 1.00 95.38 200 VAL A N 1
ATOM 1567 C CA . VAL A 1 200 ? 16.895 -19.623 -7.824 1.00 95.38 200 VAL A CA 1
ATOM 1568 C C . VAL A 1 200 ? 15.986 -20.741 -8.329 1.00 95.38 200 VAL A C 1
ATOM 1570 O O . VAL A 1 200 ? 16.000 -21.830 -7.761 1.00 95.38 200 VAL A O 1
ATOM 1573 N N . MET A 1 201 ? 15.265 -20.509 -9.430 1.00 93.50 201 MET A N 1
ATOM 1574 C CA . MET A 1 201 ? 14.336 -21.487 -10.007 1.00 93.50 201 MET A CA 1
ATOM 1575 C C . MET A 1 201 ? 15.028 -22.780 -10.466 1.00 93.50 201 MET A C 1
ATOM 1577 O O . MET A 1 201 ? 14.450 -23.854 -10.342 1.00 93.50 201 MET A O 1
ATOM 1581 N N . LYS A 1 202 ? 16.274 -22.712 -10.952 1.00 95.62 202 LYS A N 1
ATOM 1582 C CA . LYS A 1 202 ? 17.049 -23.902 -11.353 1.00 95.62 202 LYS A CA 1
ATOM 1583 C C . LYS A 1 202 ? 17.547 -24.740 -10.173 1.00 95.62 202 LYS A C 1
ATOM 1585 O O . LYS A 1 202 ? 17.737 -25.942 -10.332 1.00 95.62 202 LYS A O 1
ATOM 1590 N N . HIS A 1 203 ? 17.770 -24.127 -9.011 1.00 96.12 203 HIS A N 1
ATOM 1591 C CA . HIS A 1 203 ? 18.404 -24.779 -7.858 1.00 96.12 203 HIS A CA 1
ATOM 1592 C C . HIS A 1 203 ? 17.428 -25.132 -6.726 1.00 96.12 203 HIS A C 1
ATOM 1594 O O . HIS A 1 203 ? 17.856 -25.583 -5.664 1.00 96.12 203 HIS A O 1
ATOM 1600 N N . THR A 1 204 ? 16.118 -24.971 -6.927 1.00 93.88 204 THR A N 1
ATOM 1601 C CA . THR A 1 204 ? 15.107 -25.362 -5.939 1.00 93.88 204 THR A CA 1
ATOM 1602 C C . THR A 1 204 ? 13.965 -26.145 -6.568 1.00 93.88 204 THR A C 1
ATOM 1604 O O . THR A 1 204 ? 13.470 -25.817 -7.639 1.00 93.88 204 THR A O 1
ATOM 1607 N N . LYS A 1 205 ? 13.517 -27.189 -5.864 1.00 92.44 205 LYS A N 1
ATOM 1608 C CA . LYS A 1 205 ? 12.298 -27.942 -6.203 1.00 92.44 205 LYS A CA 1
ATOM 1609 C C . LYS A 1 205 ? 11.058 -27.395 -5.490 1.00 92.44 205 LYS A C 1
ATOM 1611 O O . LYS A 1 205 ? 9.949 -27.841 -5.764 1.00 92.44 205 LYS A O 1
ATOM 1616 N N . LYS A 1 206 ? 11.239 -26.484 -4.526 1.00 93.75 206 LYS A N 1
ATOM 1617 C CA . LYS A 1 206 ? 10.129 -25.876 -3.783 1.00 93.75 206 LYS A CA 1
ATOM 1618 C C . LYS A 1 206 ? 9.510 -24.748 -4.613 1.00 93.75 206 LYS A C 1
ATOM 1620 O O . LYS A 1 206 ? 10.261 -24.036 -5.276 1.00 93.75 206 LYS A O 1
ATOM 1625 N N . PRO A 1 207 ? 8.185 -24.535 -4.547 1.00 93.12 207 PRO A N 1
ATOM 1626 C CA . PRO A 1 207 ? 7.562 -23.375 -5.175 1.00 93.12 207 PRO A CA 1
ATOM 1627 C C . PRO A 1 207 ? 8.172 -22.076 -4.634 1.00 93.12 207 PRO A C 1
ATOM 1629 O O . PRO A 1 207 ? 8.431 -21.954 -3.435 1.00 93.12 207 PRO A O 1
ATOM 1632 N N . VAL A 1 208 ? 8.397 -21.107 -5.520 1.00 93.25 208 VAL A N 1
ATOM 1633 C CA . VAL A 1 208 ? 8.995 -19.806 -5.192 1.00 93.25 208 VAL A CA 1
ATOM 1634 C C . VAL A 1 208 ? 8.033 -18.695 -5.590 1.00 93.25 208 VAL A C 1
ATOM 1636 O O . VAL A 1 208 ? 7.426 -18.749 -6.657 1.00 93.25 208 VAL A O 1
ATOM 1639 N N . LYS A 1 209 ? 7.907 -17.674 -4.744 1.00 93.81 209 LYS A N 1
ATOM 1640 C CA . LYS A 1 209 ? 7.171 -16.443 -5.025 1.00 93.81 209 LYS A CA 1
ATOM 1641 C C . LYS A 1 209 ? 8.111 -15.247 -4.927 1.00 93.81 209 LYS A C 1
ATOM 1643 O O . LYS A 1 209 ? 8.681 -14.996 -3.864 1.00 93.81 209 LYS A O 1
ATOM 1648 N N . PHE A 1 210 ? 8.243 -14.505 -6.021 1.00 94.19 210 PHE A N 1
ATOM 1649 C CA . PHE A 1 210 ? 9.002 -13.257 -6.058 1.00 94.19 210 PHE A CA 1
ATOM 1650 C C . PHE A 1 210 ? 8.088 -12.063 -5.761 1.00 94.19 210 PHE A C 1
ATOM 1652 O O . PHE A 1 210 ? 6.998 -11.949 -6.319 1.00 94.19 210 PHE A O 1
ATOM 1659 N N . TRP A 1 211 ? 8.540 -11.177 -4.879 1.00 94.75 211 TRP A N 1
ATOM 1660 C CA . TRP A 1 211 ? 7.883 -9.928 -4.510 1.00 94.75 211 TRP A CA 1
ATOM 1661 C C . TRP A 1 211 ? 8.778 -8.766 -4.934 1.00 94.75 211 TRP A C 1
ATOM 1663 O O . TRP A 1 211 ? 9.895 -8.640 -4.436 1.00 94.75 211 TRP A O 1
ATOM 1673 N N . LEU A 1 212 ? 8.303 -7.936 -5.862 1.00 94.69 212 LEU A N 1
ATOM 1674 C CA . LEU A 1 212 ? 9.096 -6.861 -6.457 1.00 94.69 212 LEU A CA 1
ATOM 1675 C C . LEU A 1 212 ? 8.454 -5.493 -6.218 1.00 94.69 212 LEU A C 1
ATOM 1677 O O . LEU A 1 212 ? 7.227 -5.363 -6.224 1.00 94.69 212 LEU A O 1
ATOM 1681 N N . LEU A 1 213 ? 9.276 -4.455 -6.049 1.00 91.56 213 LEU A N 1
ATOM 1682 C CA . LEU A 1 213 ? 8.791 -3.077 -5.944 1.00 91.56 213 LEU A CA 1
ATOM 1683 C C . LEU A 1 213 ? 8.472 -2.495 -7.326 1.00 91.56 213 LEU A C 1
ATOM 1685 O O . LEU A 1 213 ? 9.339 -1.954 -8.005 1.00 91.56 213 LEU A O 1
ATOM 1689 N N . LYS A 1 214 ? 7.190 -2.564 -7.698 1.00 90.12 214 LYS A N 1
ATOM 1690 C CA . LYS A 1 214 ? 6.643 -2.158 -9.006 1.00 90.12 214 LYS A CA 1
ATOM 1691 C C . LYS A 1 214 ? 7.123 -0.786 -9.510 1.00 90.12 214 LYS A C 1
ATOM 1693 O O . LYS A 1 214 ? 7.374 -0.650 -10.701 1.00 90.12 214 LYS A O 1
ATOM 1698 N N . ASN A 1 215 ? 7.252 0.211 -8.631 1.00 89.44 215 ASN A N 1
ATOM 1699 C CA . ASN A 1 215 ? 7.546 1.598 -9.024 1.00 89.44 215 ASN A CA 1
ATOM 1700 C C . ASN A 1 215 ? 8.965 1.818 -9.568 1.00 89.44 215 ASN A C 1
ATOM 1702 O O . ASN A 1 215 ? 9.174 2.802 -10.263 1.00 89.44 215 ASN A O 1
ATOM 1706 N N . TYR A 1 216 ? 9.912 0.933 -9.251 1.00 92.19 216 TYR A N 1
ATOM 1707 C CA . TYR A 1 216 ? 11.305 1.045 -9.707 1.00 92.19 216 TYR A CA 1
ATOM 1708 C C . TYR A 1 216 ? 11.578 0.244 -10.983 1.00 92.19 216 TYR A C 1
ATOM 1710 O O . TYR A 1 216 ? 12.659 0.329 -11.550 1.00 92.19 216 TYR A O 1
ATOM 1718 N N . LEU A 1 217 ? 10.602 -0.552 -11.426 1.00 94.50 217 LEU A N 1
ATOM 1719 C CA . LEU A 1 217 ? 10.746 -1.397 -12.602 1.00 94.50 217 LEU A CA 1
ATOM 1720 C C . LEU A 1 217 ? 10.326 -0.639 -13.859 1.00 94.50 217 LEU A C 1
ATOM 1722 O O . LEU A 1 217 ? 9.282 0.021 -13.887 1.00 94.50 217 LEU A O 1
ATOM 1726 N N . SER A 1 218 ? 11.092 -0.8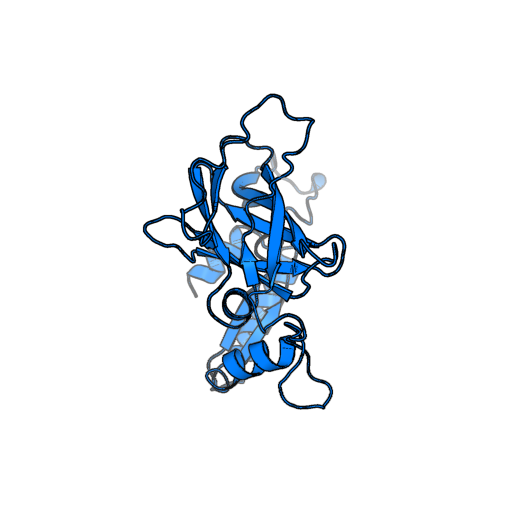30 -14.924 1.00 95.19 218 SER A N 1
ATOM 1727 C CA . SER A 1 218 ? 10.790 -0.368 -16.266 1.00 95.19 218 SER A CA 1
ATOM 1728 C C . SER A 1 218 ? 9.520 -1.041 -16.806 1.00 95.19 218 SER A C 1
ATOM 1730 O O . SER A 1 218 ? 9.237 -2.212 -16.503 1.00 95.19 218 SER A O 1
ATOM 1732 N N . PRO A 1 219 ? 8.749 -0.351 -17.663 1.00 94.12 219 PRO A N 1
ATOM 1733 C CA . PRO A 1 219 ? 7.603 -0.951 -18.347 1.00 94.12 219 PRO A CA 1
ATOM 1734 C C . PRO A 1 219 ? 7.967 -2.229 -19.113 1.00 94.12 219 PRO A C 1
ATOM 1736 O O . PRO A 1 219 ? 7.257 -3.233 -19.042 1.00 94.12 219 PRO A O 1
ATOM 1739 N N . GLN A 1 220 ? 9.126 -2.228 -19.779 1.00 91.69 220 GLN A N 1
ATOM 1740 C CA . GLN A 1 220 ? 9.628 -3.359 -20.565 1.00 91.69 220 GLN A CA 1
ATOM 1741 C C . GLN A 1 220 ? 9.898 -4.591 -19.694 1.00 91.69 220 GLN A C 1
ATOM 1743 O O . GLN A 1 220 ? 9.705 -5.733 -20.119 1.00 91.69 220 GLN A O 1
ATOM 1748 N N . PHE A 1 221 ? 10.368 -4.390 -18.465 1.00 93.62 221 PHE A N 1
ATOM 1749 C CA . PHE A 1 221 ? 10.561 -5.476 -17.516 1.00 93.62 221 PHE A CA 1
ATOM 1750 C C . PHE A 1 221 ? 9.238 -5.999 -16.957 1.00 93.62 221 PHE A C 1
ATOM 1752 O O . PHE A 1 221 ? 9.035 -7.213 -16.937 1.00 93.62 221 PHE A O 1
ATOM 1759 N N . LYS A 1 222 ? 8.306 -5.107 -16.591 1.00 92.06 222 LYS A N 1
ATOM 1760 C CA . LYS A 1 222 ? 6.964 -5.490 -16.117 1.00 92.06 222 LYS A CA 1
ATOM 1761 C C . LYS A 1 222 ? 6.238 -6.385 -17.126 1.00 92.06 222 LYS A C 1
ATOM 1763 O O . LYS A 1 222 ? 5.700 -7.413 -16.729 1.00 92.06 222 LYS A O 1
ATOM 1768 N N . VAL A 1 223 ? 6.269 -6.043 -18.417 1.00 90.12 223 VAL A N 1
ATOM 1769 C CA . VAL A 1 223 ? 5.645 -6.856 -19.479 1.00 90.12 223 VAL A CA 1
ATOM 1770 C C . VAL A 1 223 ? 6.286 -8.244 -19.561 1.00 90.12 223 VAL A C 1
ATOM 1772 O O . VAL A 1 223 ? 5.576 -9.245 -19.598 1.00 90.12 223 VAL A O 1
ATOM 1775 N N . ARG A 1 224 ? 7.622 -8.334 -19.517 1.00 88.38 224 ARG A N 1
ATOM 1776 C CA . ARG A 1 224 ? 8.341 -9.620 -19.583 1.00 88.38 224 ARG A CA 1
ATOM 1777 C C . ARG A 1 224 ? 8.033 -10.554 -18.411 1.00 88.38 224 ARG A C 1
ATOM 1779 O O . ARG A 1 224 ? 8.021 -11.761 -18.612 1.00 88.38 224 ARG A O 1
ATOM 1786 N N . LEU A 1 225 ? 7.766 -10.018 -17.218 1.00 86.69 225 LEU A N 1
ATOM 1787 C CA . LEU A 1 225 ? 7.402 -10.824 -16.046 1.00 86.69 225 LEU A CA 1
ATOM 1788 C C . LEU A 1 225 ? 6.033 -11.511 -16.168 1.00 86.69 225 LEU A C 1
ATOM 1790 O O . LEU A 1 225 ? 5.826 -12.537 -15.530 1.00 86.69 225 LEU A O 1
ATOM 1794 N N . VAL A 1 226 ? 5.095 -10.945 -16.936 1.00 69.38 226 VAL A N 1
ATOM 1795 C CA . VAL A 1 226 ? 3.721 -11.474 -17.071 1.00 69.38 226 VAL A CA 1
ATOM 1796 C C . VAL A 1 226 ? 3.651 -12.650 -18.055 1.00 69.38 226 VAL A C 1
ATOM 1798 O O . VAL A 1 226 ? 2.754 -13.481 -17.952 1.00 69.38 226 VAL A O 1
ATOM 1801 N N . PHE A 1 227 ? 4.606 -12.744 -18.983 1.00 48.72 227 PHE A N 1
ATOM 1802 C CA . PHE A 1 227 ? 4.671 -13.782 -20.020 1.00 48.72 227 PHE A CA 1
ATOM 1803 C C . PHE A 1 227 ? 5.661 -14.924 -19.702 1.00 48.72 227 PHE A C 1
ATOM 1805 O O . PHE A 1 227 ? 6.095 -15.622 -20.620 1.00 48.72 227 PHE A O 1
ATOM 1812 N N . GLY A 1 228 ? 6.038 -15.103 -18.430 1.00 41.69 228 GLY A N 1
ATOM 1813 C CA . GLY A 1 228 ? 6.979 -16.132 -17.961 1.00 41.69 228 GLY A CA 1
ATOM 1814 C C . GLY A 1 228 ? 6.342 -17.227 -17.119 1.00 41.69 228 GLY A C 1
ATOM 1815 O O . GLY A 1 228 ? 5.363 -16.929 -16.402 1.00 41.69 228 GLY A O 1
#

Secondary structure (DSSP, 8-state):
-EEEEEESS-TTS--GGG-SS---EEEEE--EEEEEEEEETTT-S--TT-EEEEEETTEEEEEEEE--TTTTEEEEEE-SEEEEEEEPTTHHHHHEEE-S-----TT-SS--------TT--EEEEEE--TT-EEEEEEEEEPTT-TT--TT--SSSSS--THHHHHHHHHHTTTTSEEEEE---SHHHHHHHHHHHHHHHHH--S-EEEEE-GGGS-HHHHHHHHT-

InterPro domains:
  IPR009448 UDP-glucose:Glycoprotein Glucosyltransferase [PF06427] (35-152)
  IPR009448 UDP-glucose:Glycoprotein Glucosyltransferase [PTHR11226] (1-222)
  IPR040497 Glucosyltransferase 24, catalytic domain [PF18404] (178-225)

Foldseek 3Di:
DKAWQDWPDQPLDDDPVPDPDDTDTDMDDPWFKEKEAEAEPVVRFQLFQFKKAKDDPVGQHPWMWTQHRPRRIIMTTHHAFKMKMFTDPDPNVQFKAWDPDFPDDPPDPDDPCQVDCDPRRGITMDGDPDNNHHYGYTYMYTDPPNPPPRQQDDPDPDDGGPCNVCCCVVPVVPVQEAEAEDEDATPVRLVVVVVVVVVVVVPDPGHYHYHYDRRRDDNVSVVVVVVD